Protein AF-A0A0E0AT91-F1 (afdb_monomer_lite)

InterPro domains:
  IPR000932 Photosystem antenna protein-like [PF00421] (1-130)
  IPR036001 Photosystem antenna protein-like superfamily [SSF161077] (1-132)

Organism: NCBI:txid40148

Structure (mmCIF, N/CA/C/O backbone):
data_AF-A0A0E0AT91-F1
#
_entry.id   AF-A0A0E0AT91-F1
#
loop_
_atom_site.group_PDB
_atom_site.id
_atom_site.type_symbol
_atom_site.label_atom_id
_atom_site.label_alt_id
_atom_site.label_comp_id
_atom_site.label_asym_id
_atom_site.label_entity_id
_atom_site.label_seq_id
_atom_site.pdbx_PDB_ins_code
_atom_site.Cartn_x
_atom_site.Cartn_y
_atom_site.Cartn_z
_atom_site.occupancy
_atom_site.B_iso_or_equiv
_atom_site.auth_seq_id
_atom_site.auth_comp_id
_atom_site.auth_asym_id
_atom_site.auth_atom_id
_atom_site.pdbx_PDB_model_num
ATOM 1 N N . MET A 1 1 ? -7.028 0.540 -9.560 1.00 94.00 1 MET A N 1
ATOM 2 C CA . MET A 1 1 ? -5.986 1.319 -10.261 1.00 94.00 1 MET A CA 1
ATOM 3 C C . MET A 1 1 ? -4.859 0.435 -10.777 1.00 94.00 1 MET A C 1
ATOM 5 O O . MET A 1 1 ? -4.708 0.358 -11.981 1.00 94.00 1 MET A O 1
ATOM 9 N N . ALA A 1 2 ? -4.136 -0.296 -9.918 1.00 92.19 2 ALA A N 1
ATOM 10 C CA . ALA A 1 2 ? -2.997 -1.127 -10.341 1.00 92.19 2 ALA A CA 1
ATOM 11 C C . ALA A 1 2 ? -3.300 -2.097 -11.499 1.00 92.19 2 ALA A C 1
ATOM 13 O O . ALA A 1 2 ? -2.566 -2.106 -12.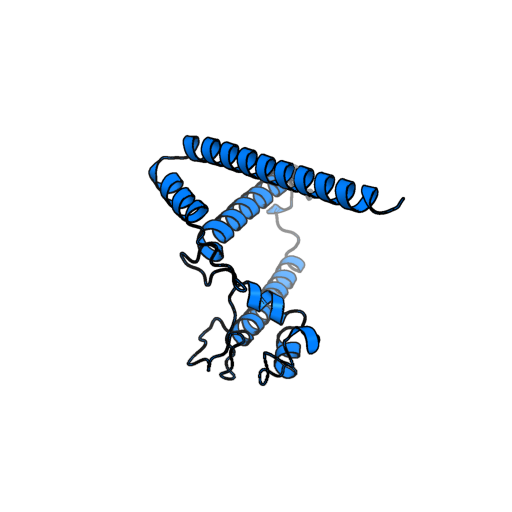475 1.00 92.19 2 ALA A O 1
ATOM 14 N N . LEU A 1 3 ? -4.410 -2.846 -11.439 1.00 93.19 3 LEU A N 1
ATOM 15 C CA . LEU A 1 3 ? -4.809 -3.739 -12.541 1.00 93.19 3 LEU A CA 1
ATOM 16 C C . LEU A 1 3 ? -5.100 -3.006 -13.855 1.00 93.19 3 LEU A C 1
ATOM 18 O O . LEU A 1 3 ? -4.852 -3.554 -14.920 1.00 93.19 3 LEU A O 1
ATOM 22 N N . TYR A 1 4 ? -5.636 -1.786 -13.779 1.00 94.44 4 TYR A N 1
ATOM 23 C CA . TYR A 1 4 ? -5.909 -0.985 -14.968 1.00 94.44 4 TYR A CA 1
ATOM 24 C C . TYR A 1 4 ? -4.601 -0.534 -15.616 1.00 94.44 4 TYR A C 1
ATOM 26 O O . TYR A 1 4 ? -4.423 -0.746 -16.807 1.00 94.44 4 TYR A O 1
ATOM 34 N N . GLU A 1 5 ? -3.670 0.007 -14.824 1.00 93.50 5 GLU A N 1
ATOM 35 C CA . GLU A 1 5 ? -2.345 0.395 -15.323 1.00 93.50 5 GLU A CA 1
ATOM 36 C C . GLU A 1 5 ? -1.605 -0.801 -15.927 1.00 93.50 5 GLU A C 1
ATOM 38 O O . GLU A 1 5 ? -1.103 -0.694 -17.035 1.00 93.50 5 GLU A O 1
ATOM 43 N N . LEU A 1 6 ? -1.627 -1.969 -15.277 1.00 90.75 6 LEU A N 1
ATOM 44 C CA . LEU A 1 6 ? -1.007 -3.185 -15.819 1.00 90.75 6 LEU A CA 1
ATOM 45 C C . LEU A 1 6 ? -1.621 -3.661 -17.141 1.00 90.75 6 LEU A C 1
ATOM 47 O O . LEU A 1 6 ? -0.927 -4.300 -17.923 1.00 90.75 6 LEU A O 1
ATOM 51 N N . ALA A 1 7 ? -2.901 -3.379 -17.394 1.00 90.75 7 ALA A N 1
ATOM 52 C CA . ALA A 1 7 ? -3.567 -3.780 -18.630 1.00 90.75 7 ALA A CA 1
ATOM 53 C C . ALA A 1 7 ? -3.215 -2.883 -19.829 1.00 90.75 7 ALA A C 1
ATOM 55 O O . ALA A 1 7 ? -3.361 -3.321 -20.967 1.00 90.75 7 ALA A O 1
ATOM 56 N N . VAL A 1 8 ? -2.792 -1.638 -19.582 1.00 92.56 8 VAL A N 1
ATOM 57 C CA . VAL A 1 8 ? -2.481 -0.649 -20.631 1.00 92.56 8 VAL A CA 1
ATOM 58 C C . VAL A 1 8 ? -0.990 -0.325 -20.743 1.00 92.56 8 VAL A C 1
ATOM 60 O O . VAL A 1 8 ? -0.588 0.309 -21.711 1.00 92.56 8 VAL A O 1
ATOM 63 N N . PHE A 1 9 ? -0.187 -0.719 -19.754 1.00 89.81 9 PHE A N 1
ATOM 64 C CA . PHE A 1 9 ? 1.245 -0.445 -19.700 1.00 89.81 9 PHE A CA 1
ATOM 65 C C . PHE A 1 9 ? 2.009 -1.233 -20.771 1.00 89.81 9 PHE A C 1
ATOM 67 O O . PHE A 1 9 ? 1.866 -2.454 -20.861 1.00 89.81 9 PHE A O 1
ATOM 74 N N . ASP A 1 10 ? 2.857 -0.540 -21.534 1.00 89.88 10 ASP A N 1
ATOM 75 C CA . ASP A 1 10 ? 3.766 -1.151 -22.506 1.00 89.88 10 ASP A CA 1
ATOM 76 C C . ASP A 1 10 ? 5.197 -1.212 -21.934 1.00 89.88 10 ASP A C 1
ATOM 78 O O . ASP A 1 10 ? 5.841 -0.175 -21.765 1.00 89.88 10 ASP A O 1
ATOM 82 N N . PRO A 1 11 ? 5.729 -2.409 -21.620 1.00 86.81 11 PRO A N 1
ATOM 83 C CA . PRO A 1 11 ? 7.075 -2.565 -21.076 1.00 86.81 11 PRO A CA 1
ATOM 84 C C . PRO A 1 11 ? 8.188 -2.610 -22.144 1.00 86.81 11 PRO A C 1
ATOM 86 O O . PRO A 1 11 ? 9.340 -2.852 -21.782 1.00 86.81 11 PRO A O 1
ATOM 89 N N . SER A 1 12 ? 7.876 -2.448 -23.436 1.00 86.56 12 SER A N 1
ATOM 90 C CA . SER A 1 12 ? 8.796 -2.778 -24.539 1.00 86.56 12 SER A CA 1
ATOM 91 C C . SER A 1 12 ? 10.007 -1.849 -24.670 1.00 86.56 12 SER A C 1
ATOM 93 O O . SER A 1 12 ? 11.090 -2.323 -25.010 1.00 86.56 12 SER A O 1
ATOM 95 N N . ASP A 1 13 ? 9.850 -0.548 -24.402 1.00 85.25 13 ASP A N 1
ATOM 96 C CA . ASP A 1 13 ? 10.929 0.443 -24.535 1.00 85.25 13 ASP A CA 1
ATOM 97 C C . ASP A 1 13 ? 11.071 1.310 -23.270 1.00 85.25 13 ASP A C 1
ATOM 99 O O . ASP A 1 13 ? 10.505 2.403 -23.180 1.00 85.25 13 ASP A O 1
ATOM 103 N N . PRO A 1 14 ? 11.862 0.866 -22.275 1.00 82.44 14 PRO A N 1
ATOM 104 C CA . PRO A 1 14 ? 12.062 1.620 -21.041 1.00 82.44 14 PRO A CA 1
ATOM 105 C C . PRO A 1 14 ? 12.899 2.899 -21.222 1.00 82.44 14 PRO A C 1
ATOM 107 O O . PRO A 1 14 ? 12.966 3.705 -20.289 1.00 82.44 14 PRO A O 1
ATOM 110 N N . VAL A 1 15 ? 13.551 3.098 -22.377 1.00 84.31 15 VAL A N 1
ATOM 111 C CA . VAL A 1 15 ? 14.427 4.250 -22.642 1.00 84.31 15 VAL A CA 1
ATOM 112 C C . VAL A 1 15 ? 13.633 5.396 -23.259 1.00 84.31 15 VAL A C 1
ATOM 114 O O . VAL A 1 15 ? 13.681 6.520 -22.750 1.00 84.31 15 VAL A O 1
ATOM 117 N N . LEU A 1 16 ? 12.904 5.130 -24.345 1.00 87.56 16 LEU A N 1
ATOM 118 C CA . LEU A 1 16 ? 12.174 6.160 -25.090 1.00 87.56 16 LEU A CA 1
ATOM 119 C C . LEU A 1 16 ? 10.714 6.289 -24.656 1.00 87.56 16 LEU A C 1
ATOM 121 O O . LEU A 1 16 ? 10.156 7.384 -24.786 1.00 87.56 16 LEU A O 1
ATOM 125 N N . ASP A 1 17 ? 10.128 5.233 -24.087 1.00 87.69 17 ASP A N 1
ATOM 126 C CA . ASP A 1 17 ? 8.760 5.238 -23.569 1.00 87.69 17 ASP A CA 1
ATOM 127 C C . ASP A 1 17 ? 8.642 4.718 -22.117 1.00 87.69 17 ASP A C 1
ATOM 129 O O . ASP A 1 17 ? 7.955 3.741 -21.825 1.00 87.69 17 ASP A O 1
ATOM 133 N N . PRO A 1 18 ? 9.310 5.372 -21.147 1.00 87.00 18 PRO A N 1
ATOM 134 C CA . PRO A 1 18 ? 9.212 4.999 -19.740 1.00 87.00 18 PRO A CA 1
ATOM 135 C C . PRO A 1 18 ? 7.817 5.263 -19.148 1.00 87.00 18 PRO A C 1
ATOM 137 O O . PRO A 1 18 ? 7.067 6.128 -19.595 1.00 87.00 18 PRO A O 1
ATOM 140 N N . MET A 1 19 ? 7.532 4.618 -18.013 1.00 89.00 19 MET A N 1
ATOM 141 C CA . MET A 1 19 ? 6.269 4.696 -17.251 1.00 89.00 19 MET A CA 1
ATOM 142 C C . MET A 1 19 ? 5.652 6.100 -17.099 1.00 89.00 19 MET A C 1
ATOM 144 O O . MET A 1 19 ? 4.431 6.245 -17.108 1.00 89.00 19 MET A O 1
ATOM 148 N N . TRP A 1 20 ? 6.474 7.141 -16.935 1.00 87.62 20 TRP A N 1
ATOM 149 C CA . TRP A 1 20 ? 5.996 8.517 -16.764 1.00 87.62 20 TRP A CA 1
ATOM 150 C C . TRP A 1 20 ? 5.504 9.165 -18.069 1.00 87.62 20 TRP A C 1
ATOM 152 O O . TRP A 1 20 ? 4.708 10.098 -18.001 1.00 87.62 20 TRP A O 1
ATOM 162 N N . ARG A 1 21 ? 5.926 8.680 -19.246 1.00 90.25 21 ARG A N 1
ATOM 163 C CA . ARG A 1 21 ? 5.385 9.102 -20.550 1.00 90.25 21 ARG A CA 1
ATOM 164 C C . ARG A 1 21 ? 4.033 8.472 -20.845 1.00 90.25 21 ARG A C 1
ATOM 166 O O . ARG A 1 21 ? 3.164 9.139 -21.396 1.00 90.25 21 ARG A O 1
ATOM 173 N N . GLN A 1 22 ? 3.836 7.239 -20.393 1.00 90.00 22 GLN A N 1
ATOM 174 C CA . GLN A 1 22 ? 2.584 6.503 -20.559 1.00 90.00 22 GLN A CA 1
ATOM 175 C C . GLN A 1 22 ? 1.491 6.921 -19.557 1.00 90.00 22 GLN A C 1
ATOM 177 O O . GLN A 1 22 ? 0.384 6.391 -19.587 1.00 90.00 22 GLN A O 1
ATOM 182 N N . GLY A 1 23 ? 1.773 7.870 -18.654 1.00 91.56 23 GLY A N 1
ATOM 183 C CA . GLY A 1 23 ? 0.800 8.353 -17.670 1.00 91.56 23 GLY A CA 1
ATOM 184 C C . GLY A 1 23 ? 0.515 7.365 -16.533 1.00 91.56 23 GLY A C 1
ATOM 185 O O . GLY A 1 23 ? -0.563 7.411 -15.941 1.00 91.56 23 GLY A O 1
ATOM 186 N N . MET A 1 24 ? 1.458 6.472 -16.216 1.00 92.00 24 MET A N 1
ATOM 187 C CA . MET A 1 24 ? 1.308 5.529 -15.104 1.00 92.00 24 MET A CA 1
ATOM 188 C C . MET A 1 24 ? 1.470 6.244 -13.760 1.00 92.00 24 MET A C 1
ATOM 190 O O . MET A 1 24 ? 2.463 6.941 -13.535 1.00 92.00 24 MET A O 1
ATOM 194 N N . PHE A 1 25 ? 0.528 6.040 -12.837 1.00 92.44 25 PHE A N 1
ATOM 195 C CA . PHE A 1 25 ? 0.523 6.693 -11.531 1.00 92.44 25 PHE A CA 1
ATOM 196 C C . PHE A 1 25 ? 0.958 5.752 -10.410 1.00 92.44 25 PHE A C 1
ATOM 198 O O . PHE A 1 25 ? 1.851 6.106 -9.645 1.00 92.44 25 PHE A O 1
ATOM 205 N N . VAL A 1 26 ? 0.383 4.549 -10.304 1.00 93.69 26 VAL A N 1
ATOM 206 C CA . VAL A 1 26 ? 0.651 3.612 -9.197 1.00 93.69 26 VAL A CA 1
ATOM 207 C C . VAL A 1 26 ? 1.840 2.681 -9.437 1.00 93.69 26 VAL A C 1
ATOM 209 O O . VAL A 1 26 ? 2.503 2.298 -8.468 1.00 93.69 26 VAL A O 1
ATOM 212 N N . ILE A 1 27 ? 2.164 2.347 -10.691 1.00 88.94 27 ILE A N 1
ATOM 213 C CA . ILE A 1 27 ? 3.350 1.537 -11.028 1.00 88.94 27 ILE A CA 1
ATOM 214 C C . ILE A 1 27 ? 4.652 2.162 -10.487 1.00 88.94 27 ILE A C 1
ATOM 216 O O . ILE A 1 27 ? 5.420 1.427 -9.857 1.00 88.94 27 ILE A O 1
ATOM 220 N N . PRO A 1 28 ? 4.911 3.483 -10.606 1.00 89.31 28 PRO A N 1
ATOM 221 C CA . PRO A 1 28 ? 6.067 4.128 -9.976 1.00 89.31 28 PRO A CA 1
ATOM 222 C C . PRO A 1 28 ? 6.168 3.922 -8.459 1.00 89.31 28 PRO A C 1
ATOM 224 O O . PRO A 1 28 ? 7.261 3.681 -7.945 1.00 89.31 28 PRO A O 1
ATOM 227 N N . PHE A 1 29 ? 5.048 3.962 -7.731 1.00 89.50 29 PHE A N 1
ATOM 228 C CA . PHE A 1 29 ? 5.053 3.779 -6.275 1.00 89.50 29 PHE A CA 1
ATOM 229 C C . PHE A 1 29 ? 5.368 2.339 -5.868 1.00 89.50 29 PHE A C 1
ATOM 231 O O . PHE A 1 29 ? 6.190 2.127 -4.977 1.00 89.50 29 PHE A O 1
ATOM 238 N N . MET A 1 30 ? 4.777 1.351 -6.547 1.00 90.00 30 MET A N 1
ATOM 239 C CA . 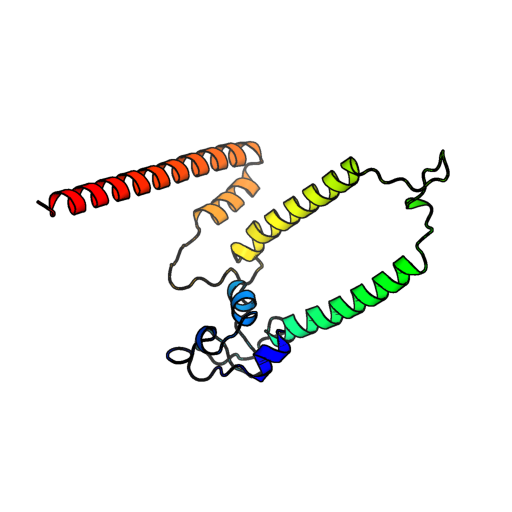MET A 1 30 ? 5.107 -0.067 -6.333 1.00 90.00 30 MET A CA 1
ATOM 240 C C . MET A 1 30 ? 6.587 -0.332 -6.633 1.00 90.00 30 MET A C 1
ATOM 242 O O . MET A 1 30 ? 7.298 -0.985 -5.871 1.00 90.00 30 MET A O 1
ATOM 246 N N . THR A 1 31 ? 7.061 0.276 -7.714 1.00 88.25 31 THR A N 1
ATOM 247 C CA . THR A 1 31 ? 8.429 0.168 -8.204 1.00 88.25 31 THR A CA 1
ATOM 248 C C . THR A 1 31 ? 9.466 0.768 -7.258 1.00 88.25 31 THR A C 1
ATOM 250 O O . THR A 1 31 ? 10.557 0.218 -7.089 1.00 88.25 31 THR A O 1
ATOM 253 N N . ARG A 1 32 ? 9.124 1.870 -6.588 1.00 86.44 32 ARG A N 1
ATOM 254 C CA . ARG A 1 32 ? 9.981 2.507 -5.584 1.00 86.44 32 ARG A CA 1
ATOM 255 C C . ARG A 1 32 ? 10.257 1.596 -4.385 1.00 86.44 32 ARG A C 1
ATOM 257 O O . ARG A 1 32 ? 11.354 1.650 -3.840 1.00 86.44 32 ARG A O 1
ATOM 264 N N . LEU A 1 33 ? 9.297 0.754 -4.004 1.00 85.75 33 LEU A N 1
ATOM 265 C CA . LEU A 1 33 ? 9.395 -0.184 -2.876 1.00 85.75 33 LEU A CA 1
ATOM 266 C C . LEU A 1 33 ? 9.938 -1.571 -3.277 1.00 85.75 33 LEU A C 1
ATOM 268 O O . LEU A 1 33 ? 9.768 -2.546 -2.547 1.00 85.75 33 LEU A O 1
ATOM 272 N N . GLY A 1 34 ? 10.566 -1.668 -4.452 1.00 83.12 34 GLY A N 1
ATOM 273 C CA . GLY A 1 34 ? 11.284 -2.867 -4.883 1.00 83.12 34 GLY A CA 1
ATOM 274 C C . GLY A 1 34 ? 10.461 -3.878 -5.687 1.00 83.12 34 GLY A C 1
ATOM 275 O O . GLY A 1 34 ? 10.994 -4.925 -6.042 1.00 83.12 34 GLY A O 1
ATOM 276 N N . ILE A 1 35 ? 9.197 -3.595 -6.026 1.00 87.94 35 ILE A N 1
ATOM 277 C CA . ILE A 1 35 ? 8.417 -4.453 -6.936 1.00 87.94 35 ILE A CA 1
ATOM 278 C C . ILE A 1 35 ? 8.785 -4.111 -8.376 1.00 87.94 35 ILE A C 1
ATOM 280 O O . ILE A 1 35 ? 8.443 -3.036 -8.855 1.00 87.94 35 ILE A O 1
ATOM 284 N N . THR A 1 36 ? 9.488 -5.003 -9.068 1.00 86.38 36 THR A N 1
ATOM 285 C CA . THR A 1 36 ? 9.990 -4.729 -10.428 1.00 86.38 36 THR A CA 1
ATOM 286 C C . THR A 1 36 ? 9.534 -5.721 -11.485 1.00 86.38 36 THR A C 1
ATOM 288 O O . THR A 1 36 ? 9.808 -5.489 -12.658 1.00 86.38 36 THR A O 1
ATOM 291 N N . ASN A 1 37 ? 8.876 -6.811 -11.085 1.00 87.75 37 ASN A N 1
ATOM 292 C CA . ASN A 1 37 ? 8.614 -7.968 -11.937 1.00 87.75 37 ASN A CA 1
ATOM 293 C C . ASN A 1 37 ? 7.108 -8.203 -12.106 1.00 87.75 37 ASN A C 1
ATOM 295 O O . ASN A 1 37 ? 6.338 -8.045 -11.154 1.00 87.75 37 ASN A O 1
ATOM 299 N N . SER A 1 38 ? 6.712 -8.646 -13.297 1.00 88.38 38 SER A N 1
ATOM 300 C CA . SER A 1 38 ? 5.342 -9.041 -13.640 1.00 88.38 38 SER A CA 1
ATOM 301 C C . SER A 1 38 ? 5.258 -10.533 -13.956 1.00 88.38 38 SER A C 1
ATOM 303 O O . SER A 1 38 ? 6.191 -11.109 -14.520 1.00 88.38 38 SER A O 1
ATOM 305 N N . TRP A 1 39 ? 4.118 -11.163 -13.648 1.00 86.19 39 TRP A N 1
ATOM 306 C CA . TRP A 1 39 ? 3.781 -12.519 -14.118 1.00 86.19 39 TRP A CA 1
ATOM 307 C C . TRP A 1 39 ? 3.748 -12.647 -15.647 1.00 86.19 39 TRP A C 1
ATOM 309 O O . TRP A 1 39 ? 3.885 -13.755 -16.157 1.00 86.19 39 TRP A O 1
ATOM 319 N N . GLY A 1 40 ? 3.652 -11.532 -16.374 1.00 82.50 40 GLY A N 1
ATOM 320 C CA . GLY A 1 40 ? 3.814 -11.458 -17.826 1.00 82.50 40 GLY A CA 1
ATOM 321 C C . GLY A 1 40 ? 5.260 -11.602 -18.319 1.00 82.50 40 GLY A C 1
ATOM 322 O O . GLY A 1 40 ? 5.502 -11.450 -19.511 1.00 82.50 40 GLY A O 1
ATOM 323 N N . GLY A 1 41 ? 6.229 -11.871 -17.435 1.00 81.94 41 GLY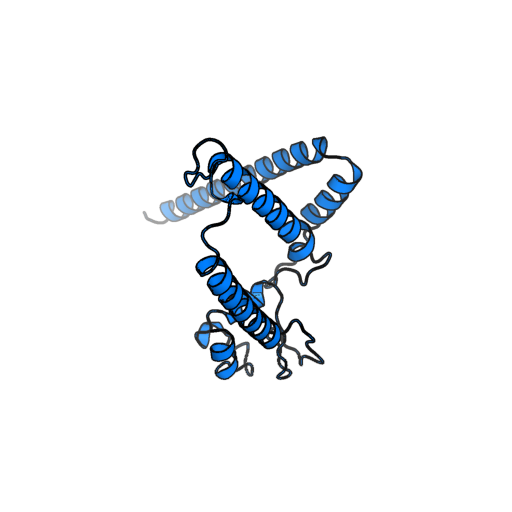 A N 1
ATOM 324 C CA . GLY A 1 41 ? 7.622 -12.164 -17.799 1.00 81.94 41 GLY A CA 1
ATOM 325 C C . GLY A 1 41 ? 8.502 -10.937 -18.060 1.00 81.94 41 GLY A C 1
ATOM 326 O O . GLY A 1 41 ? 9.695 -11.086 -18.329 1.00 81.94 41 GLY A O 1
ATOM 327 N N . TRP A 1 42 ? 7.953 -9.728 -17.936 1.00 84.00 42 TRP A N 1
ATOM 328 C CA . TRP A 1 42 ? 8.693 -8.474 -18.070 1.00 84.00 42 TRP A CA 1
ATOM 329 C C . TRP A 1 42 ? 9.128 -7.915 -16.709 1.00 84.00 42 TRP A C 1
ATOM 331 O O . TRP A 1 42 ? 8.530 -8.197 -15.663 1.00 84.00 42 TRP A O 1
ATOM 341 N N . SER A 1 43 ? 10.190 -7.108 -16.725 1.00 83.69 43 SER A N 1
ATOM 342 C CA . SER A 1 43 ? 10.637 -6.332 -15.571 1.00 83.69 43 SER A CA 1
ATOM 343 C C . SER A 1 43 ? 11.002 -4.905 -15.971 1.00 83.69 43 SER A C 1
ATOM 345 O O . SER A 1 43 ? 11.423 -4.652 -17.096 1.00 83.69 43 SER A O 1
ATOM 347 N N . VAL A 1 44 ? 10.859 -3.962 -15.038 1.00 78.81 44 VAL A N 1
ATOM 348 C CA . VAL A 1 44 ? 11.141 -2.533 -15.289 1.00 78.81 44 VAL A CA 1
ATOM 349 C C . VAL A 1 44 ? 12.647 -2.220 -15.292 1.00 78.81 44 VAL A C 1
ATOM 351 O O . VAL A 1 44 ? 13.042 -1.135 -15.700 1.00 78.81 44 VAL A O 1
ATOM 354 N N . SER A 1 45 ? 13.507 -3.124 -14.810 1.00 66.75 45 SER A N 1
ATOM 355 C CA . SER A 1 45 ? 14.947 -2.858 -14.641 1.00 66.75 45 SER A CA 1
ATOM 356 C C . SER A 1 45 ? 15.831 -3.506 -15.711 1.00 66.75 45 SER A C 1
ATOM 358 O O . SER A 1 45 ? 16.993 -3.774 -15.435 1.00 66.75 45 SER A O 1
ATOM 360 N N . GLU A 1 46 ? 15.282 -3.717 -16.910 1.00 58.75 46 GLU A N 1
ATOM 361 C CA . GLU A 1 46 ? 15.961 -4.335 -18.055 1.00 58.75 46 GLU A CA 1
ATOM 362 C C . GLU A 1 46 ? 16.413 -5.780 -17.752 1.00 58.75 46 GLU A C 1
ATOM 364 O O . GLU A 1 46 ? 17.526 -6.068 -17.320 1.00 58.75 46 GLU A O 1
ATOM 369 N N . GLY A 1 47 ? 15.481 -6.720 -17.940 1.00 59.00 47 GLY A N 1
ATOM 370 C CA . GLY A 1 47 ? 15.705 -8.156 -17.774 1.00 59.00 47 GLY A CA 1
ATOM 371 C C . GLY A 1 47 ? 14.410 -8.957 -17.920 1.00 59.00 47 GLY A C 1
ATOM 372 O O . GLY A 1 47 ? 13.336 -8.496 -17.527 1.00 59.00 47 GLY A O 1
ATOM 373 N N . THR A 1 48 ? 14.482 -10.165 -18.480 1.00 58.12 48 THR A N 1
ATOM 374 C CA . THR A 1 48 ? 13.356 -11.114 -18.472 1.00 58.12 48 THR A CA 1
ATOM 375 C C . THR A 1 48 ? 13.156 -11.661 -17.063 1.00 58.12 48 THR A C 1
ATOM 377 O O . THR A 1 48 ? 14.064 -12.277 -16.497 1.00 58.12 48 THR A O 1
ATOM 380 N N . ALA A 1 49 ? 11.967 -11.460 -16.495 1.00 61.88 49 ALA A N 1
ATOM 381 C CA . ALA A 1 49 ? 11.634 -11.965 -15.172 1.00 61.88 49 ALA A CA 1
ATOM 382 C C . ALA A 1 49 ? 11.326 -13.466 -15.256 1.00 61.88 49 ALA A C 1
ATOM 384 O O . ALA A 1 49 ? 10.254 -13.876 -15.700 1.00 61.88 49 ALA A O 1
ATOM 385 N N . THR A 1 50 ? 12.259 -14.305 -14.807 1.00 56.91 50 THR A N 1
ATOM 386 C CA . THR A 1 50 ? 12.001 -15.736 -14.619 1.00 56.91 50 THR A CA 1
ATOM 387 C C . THR A 1 50 ? 11.422 -15.957 -13.222 1.00 56.91 50 THR A C 1
ATOM 389 O O . THR A 1 50 ? 12.095 -15.775 -12.216 1.00 56.91 50 THR A O 1
ATOM 392 N N . ASN A 1 51 ? 10.141 -16.332 -13.173 1.00 65.38 51 ASN A N 1
ATOM 393 C CA . ASN A 1 51 ? 9.381 -16.656 -11.960 1.00 65.38 51 ASN A CA 1
ATOM 394 C C . ASN A 1 51 ? 9.333 -15.527 -10.893 1.00 65.38 51 ASN A C 1
ATOM 396 O O . ASN A 1 51 ? 10.013 -15.596 -9.869 1.00 65.38 51 ASN A O 1
ATOM 400 N N . PRO A 1 52 ? 8.477 -14.503 -11.085 1.00 67.94 52 PRO A N 1
ATOM 401 C CA . PRO A 1 52 ? 8.351 -13.346 -10.183 1.00 67.94 52 PRO A CA 1
ATOM 402 C C . PRO A 1 52 ? 7.865 -13.691 -8.764 1.00 67.94 52 PRO A C 1
ATOM 404 O O . PRO A 1 52 ? 7.937 -12.858 -7.858 1.00 67.94 52 PRO A O 1
ATOM 407 N N . GLY A 1 53 ? 7.321 -14.898 -8.572 1.00 77.00 53 GLY A N 1
ATOM 408 C CA . GLY A 1 53 ? 6.706 -15.336 -7.324 1.00 77.00 53 GLY A CA 1
ATOM 409 C C . GLY A 1 53 ? 5.510 -14.473 -6.902 1.00 77.00 53 GLY A C 1
ATOM 410 O O . GLY A 1 53 ? 4.857 -13.828 -7.717 1.00 77.00 53 GLY A O 1
ATOM 411 N N . ILE A 1 54 ? 5.217 -14.460 -5.599 1.00 78.75 54 ILE A N 1
ATOM 412 C CA . ILE A 1 54 ? 4.081 -13.720 -5.007 1.00 78.75 54 ILE A CA 1
ATOM 413 C C . ILE A 1 54 ? 4.316 -12.195 -5.021 1.00 78.75 54 ILE A C 1
ATOM 415 O O . ILE A 1 54 ? 3.373 -11.412 -4.941 1.00 78.75 54 ILE A O 1
ATOM 419 N N . ARG A 1 55 ? 5.574 -11.749 -5.128 1.00 82.31 55 ARG A N 1
ATOM 420 C CA . ARG A 1 55 ? 5.980 -10.335 -5.034 1.00 82.31 55 ARG A CA 1
ATOM 421 C C . ARG A 1 55 ? 6.047 -9.665 -6.414 1.00 82.31 55 ARG A C 1
ATOM 423 O O . ARG A 1 55 ? 7.041 -9.023 -6.743 1.00 82.31 55 ARG A O 1
ATOM 430 N N . SER A 1 56 ? 4.997 -9.831 -7.213 1.00 89.56 56 SER A N 1
ATOM 431 C CA . SER A 1 56 ? 4.831 -9.174 -8.514 1.00 89.56 56 SER A CA 1
ATOM 432 C C . SER A 1 56 ? 3.836 -8.016 -8.443 1.00 89.56 56 SER A C 1
ATOM 434 O O . SER A 1 56 ? 3.115 -7.866 -7.451 1.00 89.56 56 SER A O 1
ATOM 436 N N . TYR A 1 57 ? 3.754 -7.209 -9.504 1.00 90.50 57 TYR A N 1
ATOM 437 C CA . TYR A 1 57 ? 2.724 -6.171 -9.607 1.00 90.50 57 TYR A CA 1
ATOM 438 C C . TYR A 1 57 ? 1.303 -6.751 -9.499 1.00 90.50 57 TYR A C 1
ATOM 440 O O . TYR A 1 57 ? 0.452 -6.192 -8.803 1.00 90.50 57 TYR A O 1
ATOM 448 N N . GLU A 1 58 ? 1.055 -7.907 -10.121 1.00 92.56 58 GLU A N 1
ATOM 449 C CA . GLU A 1 58 ? -0.223 -8.621 -10.042 1.00 92.56 58 GLU A CA 1
ATOM 450 C C . GLU A 1 58 ? -0.477 -9.161 -8.635 1.00 92.56 58 GLU A C 1
ATOM 452 O O . GLU A 1 58 ? -1.595 -9.061 -8.133 1.00 92.56 58 GLU A O 1
ATOM 457 N N . GLY A 1 59 ? 0.558 -9.681 -7.969 1.00 90.81 59 GLY A N 1
ATOM 458 C CA . GLY A 1 59 ? 0.469 -10.167 -6.594 1.00 90.81 59 GLY A CA 1
ATOM 459 C C . GLY A 1 59 ? 0.084 -9.060 -5.613 1.00 90.81 59 GLY A C 1
ATOM 460 O O . GLY A 1 59 ? -0.805 -9.251 -4.782 1.00 90.81 59 GLY A O 1
ATOM 461 N N . VAL A 1 60 ? 0.675 -7.867 -5.753 1.00 92.81 60 VAL A N 1
ATOM 462 C CA . VAL A 1 60 ? 0.298 -6.684 -4.961 1.00 92.81 60 VAL A CA 1
ATOM 463 C C . VAL A 1 60 ? -1.148 -6.285 -5.244 1.00 92.81 60 VAL A C 1
ATOM 465 O O . VAL A 1 60 ? -1.908 -6.048 -4.302 1.00 92.81 60 VAL A O 1
ATOM 468 N N . ALA A 1 61 ? -1.556 -6.241 -6.514 1.00 93.56 61 ALA A N 1
ATOM 469 C CA . ALA A 1 61 ? -2.927 -5.904 -6.886 1.00 93.56 61 ALA A CA 1
ATOM 470 C C . ALA A 1 61 ? -3.946 -6.917 -6.327 1.00 93.56 61 ALA A C 1
ATOM 472 O O . ALA A 1 61 ? -4.956 -6.517 -5.746 1.00 93.56 61 ALA A O 1
ATOM 473 N N . GLY A 1 62 ? -3.655 -8.216 -6.431 1.00 92.81 62 GLY A N 1
ATOM 474 C CA . GLY A 1 62 ? -4.483 -9.291 -5.888 1.00 92.81 62 GLY A CA 1
ATOM 475 C C . GLY A 1 62 ? -4.596 -9.237 -4.364 1.00 92.81 62 GLY A C 1
ATOM 476 O O . GLY A 1 62 ? -5.702 -9.322 -3.831 1.00 92.81 62 GLY A O 1
ATOM 477 N N . ALA A 1 63 ? -3.483 -9.008 -3.659 1.00 94.25 63 ALA A N 1
ATOM 478 C CA . ALA A 1 63 ? -3.480 -8.866 -2.203 1.00 94.25 63 ALA A CA 1
ATOM 479 C C . ALA A 1 63 ? -4.379 -7.711 -1.734 1.00 94.25 63 ALA A C 1
ATOM 481 O O . ALA A 1 63 ? -5.138 -7.879 -0.781 1.00 94.25 63 ALA A O 1
ATOM 482 N N . HIS A 1 64 ? -4.358 -6.568 -2.430 1.00 94.81 64 HIS A N 1
ATOM 483 C CA . HIS A 1 64 ? -5.223 -5.431 -2.100 1.00 94.81 64 HIS A CA 1
ATOM 484 C C . HIS A 1 64 ? -6.709 -5.728 -2.336 1.00 94.81 64 HIS A C 1
ATOM 486 O O . HIS A 1 64 ? -7.543 -5.275 -1.556 1.00 94.81 64 HIS A O 1
ATOM 492 N N . ILE A 1 65 ? -7.057 -6.504 -3.367 1.00 95.81 65 ILE A N 1
ATOM 493 C CA . ILE A 1 65 ? -8.450 -6.901 -3.628 1.00 95.81 65 ILE A CA 1
ATOM 494 C C . ILE A 1 65 ? -8.956 -7.839 -2.531 1.00 95.81 65 ILE A C 1
ATOM 496 O O . ILE A 1 65 ? -10.028 -7.607 -1.972 1.00 95.81 65 ILE A O 1
ATOM 500 N N . VAL A 1 66 ? -8.172 -8.862 -2.180 1.00 96.62 66 VAL A N 1
ATOM 501 C CA . VAL A 1 66 ? -8.527 -9.797 -1.101 1.00 96.62 66 VAL A CA 1
ATOM 502 C C . VAL A 1 66 ? -8.652 -9.055 0.228 1.00 96.62 66 VAL A C 1
ATOM 504 O O . VAL A 1 66 ? -9.653 -9.211 0.926 1.00 96.62 66 VAL A O 1
ATOM 507 N N . PHE A 1 67 ? -7.684 -8.195 0.554 1.00 96.56 67 PHE A N 1
ATOM 508 C CA . PHE A 1 67 ? -7.722 -7.378 1.765 1.00 96.56 67 PHE A CA 1
ATOM 509 C C . PHE A 1 67 ? -8.943 -6.450 1.795 1.00 96.56 67 PHE A C 1
ATOM 511 O O . PHE A 1 67 ? -9.634 -6.388 2.808 1.00 96.56 67 PHE A O 1
ATOM 518 N N . SER A 1 68 ? -9.279 -5.803 0.675 1.00 97.44 68 SER A N 1
ATOM 519 C CA . SER A 1 68 ? -10.481 -4.970 0.571 1.00 97.44 68 SER A CA 1
ATOM 520 C C . SER A 1 68 ? -11.764 -5.769 0.821 1.00 97.44 68 SER A C 1
ATOM 522 O O . SER A 1 68 ? -12.653 -5.264 1.505 1.00 97.44 68 SER A O 1
ATOM 524 N N . GLY A 1 69 ? -11.861 -7.006 0.324 1.00 97.44 69 GLY A N 1
ATOM 525 C CA . GLY A 1 69 ? -12.996 -7.894 0.594 1.00 97.44 69 GLY A CA 1
ATOM 526 C C . GLY A 1 69 ? -13.106 -8.292 2.069 1.00 97.44 69 GLY A C 1
ATOM 527 O O . GLY A 1 69 ? -14.194 -8.241 2.643 1.00 97.44 69 GLY A O 1
ATOM 528 N N . LEU A 1 70 ? -11.980 -8.618 2.713 1.00 97.81 70 LEU A N 1
ATOM 529 C CA . LEU A 1 70 ? -11.940 -8.933 4.147 1.00 97.81 70 LEU A CA 1
ATOM 530 C C . LEU A 1 70 ? -12.338 -7.725 5.008 1.00 97.81 70 LEU A C 1
ATOM 532 O O . LEU A 1 70 ? -13.154 -7.864 5.918 1.00 97.81 70 LEU A O 1
ATOM 536 N N . CYS A 1 71 ? -11.824 -6.532 4.695 1.00 97.62 71 CYS A N 1
ATOM 537 C CA . CYS A 1 71 ? -12.204 -5.298 5.384 1.00 97.62 71 CYS A CA 1
ATOM 538 C C . CYS A 1 71 ? -13.684 -4.952 5.186 1.00 97.62 71 CYS A C 1
ATOM 540 O O . CYS A 1 71 ? -14.319 -4.471 6.120 1.00 97.62 71 CYS A O 1
ATOM 542 N N . PHE A 1 72 ? -14.251 -5.223 4.008 1.00 97.62 72 PHE A N 1
ATOM 543 C CA . PHE A 1 72 ? -15.675 -5.013 3.749 1.00 97.62 72 PHE A CA 1
ATOM 544 C C . PHE A 1 72 ? -16.557 -5.919 4.620 1.00 97.62 72 PHE A C 1
ATOM 546 O O . PHE A 1 72 ? -17.505 -5.442 5.244 1.00 97.62 72 PHE A O 1
ATOM 553 N N . LEU A 1 73 ? -16.212 -7.205 4.742 1.00 97.12 73 LEU A N 1
ATOM 554 C CA . LEU A 1 73 ? -16.915 -8.130 5.637 1.00 97.12 73 LEU A CA 1
ATOM 555 C C . LEU A 1 73 ? -16.784 -7.719 7.110 1.00 97.12 73 LEU A C 1
ATOM 557 O O . LEU A 1 73 ? -17.774 -7.733 7.841 1.00 97.12 73 LEU A O 1
ATOM 561 N N . ALA A 1 74 ? -15.588 -7.302 7.537 1.00 97.56 74 ALA A N 1
ATOM 562 C CA . ALA A 1 74 ? -15.365 -6.797 8.890 1.00 97.56 74 ALA A CA 1
ATOM 563 C C . ALA A 1 74 ? -16.188 -5.529 9.178 1.00 97.56 74 ALA A C 1
ATOM 565 O O . ALA A 1 74 ? -16.735 -5.390 10.270 1.00 97.56 74 ALA A O 1
ATOM 566 N N . ALA A 1 75 ? -16.333 -4.632 8.197 1.00 97.75 75 ALA A N 1
ATOM 567 C CA . ALA A 1 75 ? -17.163 -3.437 8.323 1.00 97.75 75 ALA A CA 1
ATOM 568 C C . ALA A 1 75 ? -18.651 -3.784 8.488 1.00 97.75 75 ALA A C 1
ATOM 570 O O . ALA A 1 75 ? -19.311 -3.205 9.348 1.00 97.75 75 ALA A O 1
ATOM 571 N N . ILE A 1 76 ? -19.168 -4.761 7.729 1.00 97.94 76 ILE A N 1
ATOM 572 C CA . ILE A 1 76 ? -20.542 -5.262 7.908 1.00 97.94 76 ILE A CA 1
ATOM 573 C C . ILE A 1 76 ? -20.719 -5.831 9.317 1.00 97.94 76 ILE A C 1
ATOM 575 O O . ILE A 1 76 ? -21.694 -5.502 9.988 1.00 97.94 76 ILE A O 1
ATOM 579 N N . TRP A 1 77 ? -19.775 -6.653 9.783 1.00 97.81 77 TRP A N 1
ATOM 580 C CA . TRP A 1 77 ? -19.839 -7.241 11.121 1.00 97.81 77 TRP A CA 1
ATOM 581 C C . TRP A 1 77 ? -19.875 -6.167 12.214 1.00 97.81 77 TRP A C 1
ATOM 583 O O . TRP A 1 77 ? -20.772 -6.184 13.051 1.00 97.81 77 TRP A O 1
ATOM 593 N N . HIS A 1 78 ? -18.966 -5.189 12.165 1.00 96.38 78 HIS A N 1
ATOM 594 C CA . HIS A 1 78 ? -18.927 -4.088 13.131 1.00 96.38 78 HIS A CA 1
ATOM 595 C C . HIS A 1 78 ? -20.157 -3.175 13.069 1.00 96.38 78 HIS A C 1
ATOM 597 O O . HIS A 1 78 ? -20.540 -2.608 14.087 1.00 96.38 78 HIS A O 1
ATOM 603 N N . TRP A 1 79 ? -20.780 -3.026 11.897 1.00 96.69 79 TRP A N 1
ATOM 604 C CA . TRP A 1 79 ? -22.022 -2.267 11.758 1.00 96.69 79 TRP A CA 1
ATOM 605 C C . TRP A 1 79 ? -23.213 -2.989 12.397 1.00 96.69 79 TRP A C 1
ATOM 607 O O . TRP A 1 79 ? -24.023 -2.369 13.082 1.00 96.69 79 TRP A O 1
ATOM 617 N N . VAL A 1 80 ? -23.326 -4.303 12.182 1.00 97.62 80 VAL A N 1
ATOM 618 C CA . VAL A 1 80 ? -24.405 -5.123 12.756 1.00 97.62 80 VAL A CA 1
ATOM 619 C C . VAL A 1 80 ? -24.240 -5.251 14.270 1.00 97.62 80 VAL A C 1
ATOM 621 O O . VAL A 1 80 ? -25.205 -5.076 15.012 1.00 97.62 80 VAL A O 1
ATOM 624 N N . TYR A 1 81 ? -23.017 -5.507 14.730 1.00 94.19 81 TYR A N 1
ATOM 625 C CA . TYR A 1 81 ? -22.661 -5.619 16.140 1.00 94.19 81 TYR A CA 1
ATOM 626 C C . TYR A 1 81 ? -21.993 -4.329 16.616 1.00 94.19 81 TYR A C 1
ATOM 628 O O . TYR A 1 81 ? -20.809 -4.312 16.943 1.00 94.19 81 TYR A O 1
ATOM 636 N N . TRP A 1 82 ? -22.746 -3.230 16.608 1.00 94.38 82 TRP A N 1
ATOM 637 C CA . TRP A 1 82 ? -22.245 -1.932 17.066 1.00 94.38 82 TRP A CA 1
ATOM 638 C C . TRP A 1 82 ? -22.362 -1.759 18.590 1.00 94.38 82 TRP A C 1
ATOM 640 O O . TRP A 1 82 ? -21.522 -1.100 19.199 1.00 94.38 82 TRP A O 1
ATOM 650 N N . ASP A 1 83 ? -23.375 -2.373 19.211 1.00 91.75 83 ASP A N 1
ATOM 651 C CA . ASP A 1 83 ? -23.696 -2.229 20.638 1.00 91.75 83 ASP A CA 1
ATOM 652 C C . ASP A 1 83 ? -22.926 -3.247 21.498 1.00 91.75 83 ASP A C 1
ATOM 654 O O . ASP A 1 83 ? -23.488 -4.184 22.065 1.00 91.75 83 ASP A O 1
ATOM 658 N N . LEU A 1 84 ? -21.596 -3.120 21.520 1.00 90.31 84 LEU A N 1
ATOM 659 C CA . LEU A 1 84 ? -20.737 -3.911 22.405 1.00 90.31 84 LEU A CA 1
ATOM 660 C C . LEU A 1 84 ? -20.493 -3.177 23.722 1.00 90.31 84 LEU A C 1
ATOM 662 O O . LEU A 1 84 ? -20.170 -1.989 23.735 1.00 90.31 84 LEU A O 1
ATOM 666 N N . GLU A 1 85 ? -20.476 -3.939 24.816 1.00 88.88 85 GLU A N 1
ATOM 667 C CA . GLU A 1 85 ? -20.166 -3.444 26.164 1.00 88.88 85 GLU A CA 1
ATOM 668 C C . GLU A 1 85 ? -18.808 -2.727 26.246 1.00 88.88 85 GLU A C 1
ATOM 670 O O . GLU A 1 85 ? -18.658 -1.803 27.034 1.00 88.88 85 GLU A O 1
ATOM 675 N N . ILE A 1 86 ? -17.838 -3.070 25.384 1.00 89.69 86 ILE A N 1
ATOM 676 C CA . ILE A 1 86 ? -16.522 -2.405 25.327 1.00 89.69 86 ILE A CA 1
ATOM 677 C C . ILE A 1 86 ? -16.600 -0.911 24.983 1.00 89.69 86 ILE A C 1
ATOM 679 O O . ILE A 1 86 ? -15.680 -0.157 25.302 1.00 89.69 86 ILE A O 1
ATOM 683 N N . PHE A 1 87 ? -17.666 -0.482 24.308 1.00 88.75 87 PHE A N 1
ATOM 684 C CA . PHE A 1 87 ? -17.882 0.921 23.969 1.00 88.75 87 PHE A CA 1
ATOM 685 C C . PHE A 1 87 ? -18.655 1.667 25.053 1.00 88.75 87 PHE A C 1
ATOM 687 O O . PHE A 1 87 ? -18.708 2.895 25.005 1.00 88.75 87 PHE A O 1
ATOM 694 N N . CYS A 1 88 ? -19.213 0.958 26.033 1.00 88.06 88 CYS A N 1
ATOM 695 C CA . CYS A 1 88 ? -20.010 1.513 27.114 1.00 88.06 88 CYS A CA 1
ATOM 696 C C . CYS A 1 88 ? -19.192 1.609 28.406 1.00 88.06 88 CYS A C 1
ATOM 698 O O . CYS A 1 88 ? -18.435 0.715 28.769 1.00 88.06 88 CYS A O 1
ATOM 700 N N . ASP A 1 89 ? -19.360 2.711 29.128 1.00 87.44 89 ASP A N 1
ATOM 701 C CA . ASP A 1 89 ? -18.823 2.848 30.480 1.00 87.44 89 ASP A CA 1
ATOM 702 C C . ASP A 1 89 ? -19.634 1.976 31.447 1.00 87.44 89 ASP A C 1
ATOM 704 O O . ASP A 1 89 ? -20.842 2.166 31.597 1.00 87.44 89 ASP A O 1
ATOM 708 N N . GLU A 1 90 ? -18.966 1.062 32.147 1.00 85.38 90 GLU A N 1
ATOM 709 C CA . GLU A 1 90 ? -19.561 0.135 33.119 1.00 85.38 90 GLU A CA 1
ATOM 710 C C . GLU A 1 90 ? -20.327 0.865 34.238 1.00 85.38 90 GLU A C 1
ATOM 712 O O . GLU A 1 90 ? -21.312 0.358 34.774 1.00 85.38 90 GLU A O 1
ATOM 717 N N . ARG A 1 91 ? -19.928 2.102 34.567 1.00 86.62 91 ARG A N 1
ATOM 718 C CA . ARG A 1 91 ? -20.560 2.894 35.632 1.00 86.62 91 ARG A CA 1
ATOM 719 C C . ARG A 1 91 ? -21.773 3.697 35.164 1.00 86.62 91 ARG A C 1
ATOM 721 O O . ARG A 1 91 ? -22.647 4.001 35.976 1.00 86.62 91 ARG A O 1
ATOM 728 N N . THR A 1 92 ? -21.808 4.122 33.902 1.00 85.38 92 THR A N 1
ATOM 729 C CA . THR A 1 92 ? -22.846 5.041 33.395 1.00 85.38 92 THR A CA 1
ATOM 730 C C . THR A 1 92 ? -23.729 4.451 32.301 1.00 85.38 92 THR A C 1
ATOM 732 O O . THR A 1 92 ? -24.759 5.051 31.992 1.00 85.38 92 THR A O 1
ATOM 735 N N . GLY A 1 93 ? -23.359 3.306 31.722 1.00 84.50 93 GLY A N 1
ATOM 736 C CA . GLY A 1 93 ? -24.055 2.668 30.601 1.00 84.50 93 GLY A CA 1
ATOM 737 C C . GLY A 1 93 ? -24.059 3.509 29.322 1.00 84.50 93 GLY A C 1
ATOM 738 O O . GLY A 1 93 ? -24.845 3.247 28.418 1.00 84.50 93 GLY A O 1
ATOM 739 N N . LYS A 1 94 ? -23.238 4.565 29.260 1.00 88.06 94 LYS A N 1
ATOM 740 C CA . LYS A 1 94 ? -23.154 5.481 28.119 1.00 88.06 94 LYS A CA 1
ATOM 741 C C . LYS A 1 94 ? -21.936 5.152 27.268 1.00 88.06 94 LYS A C 1
ATOM 743 O O . LYS A 1 94 ? -20.914 4.749 27.824 1.00 88.06 94 LYS A O 1
ATOM 748 N N . PRO A 1 95 ? -21.999 5.402 25.952 1.00 86.81 95 PRO A N 1
ATOM 749 C CA . PRO A 1 95 ? -20.841 5.237 25.099 1.00 86.81 95 PRO A CA 1
ATOM 750 C C . PRO A 1 95 ? -19.723 6.193 25.534 1.00 86.81 95 PRO A C 1
ATOM 752 O O . PRO A 1 95 ? -19.936 7.405 25.628 1.00 86.81 95 PRO A O 1
ATOM 755 N N . SER A 1 96 ? -18.537 5.655 25.812 1.00 89.88 96 SER A N 1
ATOM 756 C CA . SER A 1 96 ? -17.365 6.436 26.207 1.00 89.88 96 SER A CA 1
ATOM 757 C C . SER A 1 96 ? -16.100 5.887 25.554 1.00 89.88 96 SER A C 1
ATOM 759 O O . SER A 1 96 ? -15.912 4.680 25.433 1.00 89.88 96 SER A O 1
ATOM 761 N N . LEU A 1 97 ? -15.233 6.792 25.102 1.00 89.81 97 LEU A N 1
ATOM 762 C CA . LEU A 1 97 ? -13.962 6.451 24.476 1.00 89.81 97 LEU A CA 1
ATOM 763 C C . LEU A 1 97 ? -12.851 7.271 25.122 1.00 89.81 97 LEU A C 1
ATOM 765 O O . LEU A 1 97 ? -12.862 8.503 25.081 1.00 89.81 97 LEU A O 1
ATOM 769 N N . ASP A 1 98 ? -11.847 6.585 25.659 1.00 90.50 98 ASP A N 1
ATOM 770 C CA . ASP A 1 98 ? -10.661 7.222 26.225 1.00 90.50 98 ASP A CA 1
ATOM 771 C C . ASP A 1 98 ? -9.711 7.693 25.111 1.00 90.50 98 ASP A C 1
ATOM 773 O O . ASP A 1 98 ? -8.696 7.052 24.812 1.00 90.50 98 ASP A O 1
ATOM 777 N N . LEU A 1 99 ? -10.014 8.836 24.487 1.00 92.06 99 LEU A N 1
ATOM 778 C CA . LEU A 1 99 ? -9.233 9.393 23.372 1.00 92.06 99 LEU A CA 1
ATOM 779 C C . LEU A 1 99 ? -7.719 9.493 23.656 1.00 92.06 99 LEU A C 1
ATOM 781 O O . LEU A 1 99 ? -6.940 9.065 22.802 1.00 92.06 99 LEU A O 1
ATOM 785 N N . PRO A 1 100 ? -7.249 9.979 24.826 1.00 94.62 100 PRO A N 1
ATOM 786 C CA . PRO A 1 100 ? -5.812 10.044 25.110 1.00 94.62 100 PRO A CA 1
ATOM 787 C C . PRO A 1 100 ? -5.137 8.665 25.133 1.00 94.62 100 PRO A C 1
ATOM 789 O O . PRO A 1 100 ? -3.995 8.509 24.693 1.00 94.62 100 PRO A O 1
ATOM 792 N N . LYS A 1 101 ? -5.848 7.639 25.614 1.00 92.62 101 LYS A N 1
ATOM 793 C CA . LYS A 1 101 ? -5.358 6.257 25.647 1.00 92.62 101 LYS A CA 1
ATOM 794 C C . LYS A 1 101 ? -5.292 5.675 24.236 1.00 92.62 101 LYS A C 1
ATOM 796 O O . LYS A 1 101 ? -4.283 5.064 23.888 1.00 92.62 101 LYS A O 1
ATOM 801 N N . ILE A 1 102 ? -6.317 5.918 23.419 1.00 95.75 102 ILE A N 1
ATOM 802 C CA . ILE A 1 102 ? -6.376 5.501 22.012 1.00 95.75 102 ILE A CA 1
ATOM 803 C C . ILE A 1 102 ? -5.243 6.151 21.213 1.00 95.75 102 ILE A C 1
ATOM 805 O O . ILE A 1 102 ? -4.512 5.448 20.514 1.00 95.75 102 ILE A O 1
ATOM 809 N N . PHE A 1 103 ? -5.049 7.464 21.357 1.00 96.25 103 PHE A N 1
ATOM 810 C CA . PHE A 1 103 ? -3.977 8.203 20.688 1.00 96.25 103 PHE A CA 1
ATOM 811 C C . PHE A 1 103 ? -2.599 7.622 21.020 1.00 96.25 103 PHE A C 1
ATOM 813 O O . PHE A 1 103 ? -1.799 7.361 20.122 1.00 96.25 103 PHE A O 1
ATOM 820 N N . ARG A 1 104 ? -2.350 7.325 22.302 1.00 97.00 104 ARG A N 1
ATOM 821 C CA . ARG A 1 104 ? -1.098 6.705 22.750 1.00 97.00 104 ARG A CA 1
ATOM 822 C C . ARG A 1 104 ? -0.854 5.342 22.099 1.00 97.00 104 ARG A C 1
ATOM 824 O O . ARG A 1 104 ? 0.269 5.069 21.688 1.00 97.00 104 ARG A O 1
ATOM 831 N N . ILE A 1 105 ? -1.882 4.498 21.994 1.00 97.12 105 ILE A N 1
ATOM 832 C CA . ILE A 1 105 ? -1.762 3.166 21.377 1.00 97.12 105 ILE A CA 1
ATOM 833 C C . ILE A 1 105 ? -1.435 3.289 19.882 1.00 97.12 105 ILE A C 1
ATOM 835 O O . ILE A 1 105 ? -0.509 2.635 19.405 1.00 97.12 105 ILE A O 1
ATOM 839 N N . HIS A 1 106 ? -2.136 4.162 19.153 1.00 95.19 106 HIS A N 1
ATOM 840 C CA . HIS A 1 106 ? -1.905 4.363 17.719 1.00 95.19 106 HIS A CA 1
ATOM 841 C C . HIS A 1 106 ? -0.517 4.942 17.433 1.00 95.19 106 HIS A C 1
ATOM 843 O O . HIS A 1 106 ? 0.168 4.480 16.518 1.00 95.19 106 HIS A O 1
ATOM 849 N N . LEU A 1 107 ? -0.078 5.920 18.230 1.00 96.44 107 LEU A N 1
ATOM 850 C CA . LEU A 1 107 ? 1.244 6.523 18.084 1.00 96.44 107 LEU A CA 1
ATOM 851 C C . LEU A 1 107 ? 2.358 5.509 18.364 1.00 96.44 107 LEU A C 1
ATOM 853 O O . LEU A 1 107 ? 3.329 5.444 17.613 1.00 96.44 107 LEU A O 1
ATOM 857 N N . PHE A 1 108 ? 2.193 4.677 19.395 1.00 97.06 108 PHE A N 1
ATOM 858 C CA . PHE A 1 108 ? 3.139 3.607 19.699 1.00 97.06 108 PHE A CA 1
ATOM 859 C C . PHE A 1 108 ? 3.242 2.593 18.550 1.00 97.06 108 PHE A C 1
ATOM 861 O O . PHE A 1 108 ? 4.344 2.306 18.084 1.00 97.06 108 PHE A O 1
ATOM 868 N N . LEU A 1 109 ? 2.106 2.111 18.030 1.00 96.81 109 LEU A N 1
ATOM 869 C CA . LEU A 1 109 ? 2.074 1.170 16.903 1.00 96.81 109 LEU A CA 1
ATOM 870 C C . LEU A 1 109 ? 2.673 1.770 15.624 1.00 96.81 109 LEU A C 1
ATOM 872 O O . LEU A 1 109 ? 3.425 1.095 14.925 1.00 96.81 109 LEU A O 1
ATOM 876 N N . THR A 1 110 ? 2.396 3.046 15.344 1.00 96.69 110 THR A N 1
ATOM 877 C CA . THR A 1 110 ? 2.959 3.756 14.184 1.00 96.69 110 THR A CA 1
ATOM 878 C C . THR A 1 110 ? 4.472 3.928 14.321 1.00 96.69 110 THR A C 1
ATOM 880 O O . THR A 1 110 ? 5.201 3.742 13.348 1.00 96.69 110 THR A O 1
ATOM 883 N N . GLY A 1 111 ? 4.966 4.214 15.530 1.00 96.00 111 GLY A N 1
ATOM 884 C CA . GLY A 1 111 ? 6.398 4.277 15.825 1.00 96.00 111 GLY A CA 1
ATOM 885 C C . GLY A 1 111 ? 7.103 2.940 15.590 1.00 96.00 111 GLY A C 1
ATOM 886 O O . GLY A 1 111 ? 8.110 2.894 14.884 1.00 96.00 111 GLY A O 1
ATOM 887 N N . VAL A 1 112 ? 6.541 1.841 16.108 1.00 97.06 112 VAL A N 1
ATOM 888 C CA . VAL A 1 112 ? 7.073 0.483 15.890 1.00 97.06 112 VAL A CA 1
ATOM 889 C C . VAL A 1 112 ? 7.049 0.115 14.405 1.00 97.06 112 VAL A C 1
ATOM 891 O O . VAL A 1 112 ? 8.054 -0.359 13.879 1.00 97.06 112 VAL A O 1
ATOM 894 N N . ALA A 1 113 ? 5.942 0.378 13.704 1.00 94.12 113 ALA A N 1
ATOM 895 C CA . ALA A 1 113 ? 5.818 0.097 12.276 1.00 94.12 113 ALA A CA 1
ATOM 896 C C . ALA A 1 113 ? 6.841 0.884 11.437 1.00 94.12 113 ALA A C 1
ATOM 898 O O . ALA A 1 113 ? 7.486 0.313 10.557 1.00 94.12 113 ALA A O 1
ATOM 899 N N . CYS A 1 114 ? 7.037 2.171 11.740 1.00 94.25 114 CYS A N 1
ATOM 900 C CA . CYS A 1 114 ? 8.030 3.020 11.081 1.00 94.25 114 CYS A CA 1
ATOM 901 C C . CYS A 1 114 ? 9.457 2.497 11.300 1.00 94.25 114 CYS A C 1
ATOM 903 O O . CYS A 1 114 ? 10.225 2.364 10.344 1.00 94.25 114 CYS A O 1
ATOM 905 N N . PHE A 1 115 ? 9.795 2.130 12.540 1.00 91.38 115 PHE A N 1
ATOM 906 C CA . PHE A 1 115 ? 11.103 1.570 12.866 1.00 91.38 115 PHE A CA 1
ATOM 907 C C . PHE A 1 115 ? 11.360 0.254 12.125 1.00 91.38 115 PHE A C 1
ATOM 909 O O . PHE A 1 115 ? 12.408 0.104 11.503 1.00 91.38 115 PHE A O 1
ATOM 916 N N . VAL A 1 116 ? 10.397 -0.675 12.127 1.00 92.31 116 VAL A N 1
ATOM 917 C CA . VAL A 1 116 ? 10.510 -1.965 11.424 1.00 92.31 116 VAL A CA 1
ATOM 918 C C . VAL A 1 116 ? 10.659 -1.758 9.914 1.00 92.31 116 VAL A C 1
ATOM 920 O O . VAL A 1 116 ? 11.507 -2.392 9.285 1.00 92.31 116 VAL A O 1
ATOM 923 N N . PHE A 1 117 ? 9.895 -0.838 9.322 1.00 87.62 117 PHE A N 1
ATOM 924 C CA . PHE A 1 117 ? 10.027 -0.510 7.904 1.00 87.62 117 PHE A CA 1
ATOM 925 C C . PHE A 1 117 ? 11.432 0.023 7.576 1.00 87.62 117 PHE A C 1
ATOM 927 O O . PHE A 1 117 ? 12.085 -0.479 6.660 1.00 87.62 117 PHE A O 1
ATOM 934 N N . GLY A 1 118 ? 11.950 0.973 8.358 1.00 86.75 118 GLY A N 1
ATOM 935 C CA . GLY A 1 118 ? 13.307 1.495 8.179 1.00 86.75 118 GLY A CA 1
ATOM 936 C C . GLY A 1 118 ? 14.393 0.432 8.380 1.00 86.75 118 GLY A C 1
ATOM 937 O O . GLY A 1 118 ? 15.249 0.249 7.518 1.00 86.75 118 GLY A O 1
ATOM 938 N N . ALA A 1 119 ? 14.340 -0.298 9.495 1.00 83.12 119 ALA A N 1
ATOM 939 C CA . ALA A 1 119 ? 15.376 -1.238 9.917 1.00 83.12 119 ALA A CA 1
ATOM 940 C C . ALA A 1 119 ? 15.475 -2.495 9.046 1.00 83.12 119 ALA A C 1
ATOM 942 O O . ALA A 1 119 ? 16.573 -3.034 8.912 1.00 83.12 119 ALA A O 1
ATOM 943 N N . PHE A 1 120 ? 14.367 -2.962 8.460 1.00 85.00 120 PHE A N 1
ATOM 944 C CA . PHE A 1 120 ? 14.329 -4.232 7.723 1.00 85.00 120 PHE A CA 1
ATOM 945 C C . PHE A 1 120 ? 14.019 -4.091 6.233 1.00 85.00 120 PHE A C 1
ATOM 947 O O . PHE A 1 120 ? 14.587 -4.832 5.426 1.00 85.00 120 PHE A O 1
ATOM 954 N N . HIS A 1 121 ? 13.110 -3.184 5.857 1.00 81.69 121 HIS A N 1
ATOM 955 C CA . HIS A 1 121 ? 12.695 -3.024 4.464 1.00 81.69 121 HIS A CA 1
ATOM 956 C C . HIS A 1 121 ? 13.635 -2.087 3.703 1.00 81.69 121 HIS A C 1
ATOM 958 O O . HIS A 1 121 ? 14.117 -2.464 2.640 1.00 81.69 121 HIS A O 1
ATOM 964 N N . VAL A 1 122 ? 13.946 -0.909 4.256 1.00 83.81 122 VAL A N 1
ATOM 965 C CA . VAL A 1 122 ? 14.814 0.084 3.591 1.00 83.81 122 VAL A CA 1
ATOM 966 C C . VAL A 1 122 ? 16.271 -0.379 3.520 1.00 83.81 122 VAL A C 1
ATOM 968 O O . VAL A 1 122 ? 16.919 -0.185 2.498 1.00 83.81 122 VAL A O 1
ATOM 971 N N . THR A 1 123 ? 16.773 -1.031 4.571 1.00 77.31 123 THR A N 1
ATOM 972 C CA . THR A 1 123 ? 18.139 -1.590 4.633 1.00 77.31 123 THR A CA 1
ATOM 973 C C . THR A 1 123 ? 18.364 -2.813 3.750 1.00 77.31 123 THR A C 1
ATOM 975 O O . THR A 1 123 ? 19.508 -3.212 3.562 1.00 77.31 123 THR A O 1
ATOM 978 N N . GLY A 1 124 ? 17.298 -3.457 3.264 1.00 73.06 124 GLY A N 1
ATOM 979 C CA . GLY A 1 124 ? 17.400 -4.713 2.518 1.00 73.06 124 GLY A CA 1
ATOM 980 C C . GLY A 1 124 ? 17.784 -5.938 3.364 1.00 73.06 124 GLY A C 1
ATOM 981 O O . GLY A 1 124 ? 18.074 -6.986 2.800 1.00 73.06 124 GLY A O 1
ATOM 982 N N . LEU A 1 125 ? 17.771 -5.848 4.704 1.00 66.81 125 LEU A N 1
ATOM 983 C CA . LEU A 1 125 ? 18.101 -6.973 5.600 1.00 66.81 125 LEU A CA 1
ATOM 984 C C . LEU A 1 125 ? 17.106 -8.142 5.478 1.00 66.81 125 LEU A C 1
ATOM 986 O O . LEU A 1 125 ? 17.512 -9.299 5.499 1.00 66.81 125 LEU A O 1
ATOM 990 N N . TYR A 1 126 ? 15.809 -7.839 5.351 1.00 64.75 126 TYR A N 1
ATOM 991 C CA . TYR A 1 126 ? 14.742 -8.831 5.127 1.00 64.75 126 TYR A CA 1
ATOM 992 C C . TYR A 1 126 ? 13.727 -8.397 4.043 1.00 64.75 126 TYR A C 1
ATOM 994 O O . TYR A 1 126 ? 12.794 -9.141 3.730 1.00 64.75 126 TYR A O 1
ATOM 1002 N N . GLY A 1 127 ? 13.887 -7.200 3.462 1.00 64.19 127 GLY A N 1
ATOM 1003 C CA . GLY A 1 127 ? 13.046 -6.650 2.391 1.00 64.19 127 GLY A CA 1
ATOM 1004 C C . GLY A 1 127 ? 13.780 -6.490 1.057 1.00 64.19 127 GLY A C 1
ATOM 1005 O O . GLY A 1 127 ? 14.981 -6.704 0.970 1.00 64.19 127 GLY A O 1
ATOM 1006 N N . LEU A 1 128 ? 13.043 -6.093 0.014 1.00 63.84 128 LEU A N 1
ATOM 1007 C CA . LEU A 1 128 ? 13.580 -5.874 -1.341 1.00 63.84 128 LEU A CA 1
ATOM 1008 C C . LEU A 1 128 ? 14.430 -4.592 -1.465 1.00 63.84 128 LEU A C 1
ATOM 1010 O O . LEU A 1 128 ? 15.020 -4.356 -2.516 1.00 63.84 128 LEU A O 1
ATOM 1014 N N . GLY A 1 129 ? 14.503 -3.779 -0.405 1.00 70.81 129 GLY A N 1
ATOM 1015 C CA . GLY A 1 129 ? 15.129 -2.463 -0.449 1.00 70.81 129 GLY A CA 1
ATOM 1016 C C . GLY A 1 129 ? 14.255 -1.427 -1.160 1.00 70.81 129 GLY A C 1
ATOM 1017 O O . GLY A 1 129 ? 13.223 -1.733 -1.758 1.00 70.81 129 GLY A O 1
ATOM 1018 N N . ILE A 1 130 ? 14.682 -0.168 -1.101 1.00 78.00 130 ILE A N 1
ATOM 1019 C CA . ILE A 1 130 ? 14.135 0.888 -1.959 1.00 78.00 130 ILE A CA 1
ATOM 1020 C C . ILE A 1 130 ? 14.919 0.880 -3.271 1.00 78.00 130 ILE A C 1
ATOM 1022 O O . ILE A 1 130 ? 16.148 0.794 -3.257 1.00 78.00 130 ILE A O 1
ATOM 1026 N N . ARG A 1 131 ? 14.231 1.020 -4.411 1.00 67.06 131 ARG A N 1
ATOM 1027 C CA . ARG A 1 131 ? 14.908 1.156 -5.707 1.00 67.06 131 ARG A CA 1
ATOM 1028 C C . ARG A 1 131 ? 15.781 2.417 -5.703 1.00 67.06 131 ARG A C 1
ATOM 1030 O O . ARG A 1 131 ? 15.262 3.532 -5.656 1.00 67.06 131 ARG A O 1
ATOM 1037 N N . HIS A 1 132 ? 17.092 2.235 -5.836 1.00 57.75 132 HIS A N 1
ATOM 1038 C CA . HIS A 1 132 ? 18.048 3.315 -6.067 1.00 57.75 132 HIS A CA 1
ATOM 1039 C C . HIS A 1 132 ? 18.253 3.540 -7.573 1.00 57.75 132 HIS A C 1
ATOM 1041 O O . HIS A 1 132 ? 18.770 2.674 -8.272 1.00 57.75 132 HIS A O 1
ATOM 1047 N N . HIS A 1 133 ? 17.871 4.715 -8.080 1.00 47.62 133 HIS A N 1
ATOM 1048 C CA . HIS A 1 133 ? 18.311 5.185 -9.397 1.00 47.62 133 HIS A CA 1
ATOM 1049 C C . HIS A 1 133 ? 19.737 5.730 -9.245 1.00 47.62 133 HIS A C 1
ATOM 1051 O O . HIS A 1 133 ? 19.918 6.849 -8.782 1.00 47.62 133 HIS A O 1
ATOM 1057 N N . TYR A 1 134 ? 20.743 4.914 -9.567 1.00 40.12 134 TYR A N 1
ATOM 1058 C CA . TYR A 1 134 ? 22.131 5.340 -9.792 1.00 40.12 134 TYR A CA 1
ATOM 1059 C C . TYR A 1 134 ? 22.714 6.320 -8.752 1.00 40.12 134 TYR A C 1
ATOM 1061 O O . TYR A 1 134 ? 23.235 7.384 -9.065 1.00 40.12 134 TYR A O 1
ATOM 1069 N N . LEU A 1 135 ? 22.675 5.935 -7.482 1.00 31.56 135 LEU A N 1
ATOM 1070 C CA . LEU A 1 135 ? 23.701 6.350 -6.536 1.00 31.56 135 LEU A CA 1
ATOM 1071 C C . LEU A 1 135 ? 23.893 5.165 -5.611 1.00 31.56 135 LEU A C 1
ATOM 1073 O O . LEU A 1 135 ? 22.965 4.801 -4.888 1.00 31.56 135 LEU A O 1
ATOM 1077 N N . HIS A 1 136 ? 25.071 4.550 -5.677 1.00 36.00 136 HIS A N 1
ATOM 1078 C CA . HIS A 1 136 ? 25.567 3.626 -4.667 1.00 36.00 136 HIS A CA 1
ATOM 1079 C C . HIS A 1 136 ? 25.740 4.439 -3.377 1.00 36.00 136 HIS A C 1
ATOM 1081 O O . HIS A 1 136 ? 26.841 4.813 -2.987 1.00 36.00 136 HIS A O 1
ATOM 1087 N N . ILE A 1 137 ? 24.628 4.805 -2.737 1.00 38.59 137 ILE A N 1
ATOM 1088 C CA . ILE A 1 137 ? 24.649 5.033 -1.307 1.00 38.59 137 ILE A CA 1
ATOM 1089 C C . ILE A 1 137 ? 24.721 3.615 -0.766 1.00 38.59 137 ILE A C 1
ATOM 1091 O O . ILE A 1 137 ? 23.703 3.012 -0.436 1.00 38.59 137 ILE A O 1
ATOM 1095 N N . ASP A 1 138 ? 25.942 3.077 -0.688 1.00 40.62 138 ASP A N 1
ATOM 1096 C CA . ASP A 1 138 ? 26.228 2.237 0.459 1.00 40.62 138 ASP A CA 1
ATOM 1097 C C . ASP A 1 138 ? 25.692 3.048 1.636 1.00 40.62 138 ASP A C 1
ATOM 1099 O O . ASP A 1 138 ? 26.083 4.201 1.848 1.00 40.62 138 ASP A O 1
ATOM 1103 N N . ILE A 1 139 ? 24.716 2.501 2.344 1.00 45.38 139 ILE A N 1
ATOM 1104 C CA . ILE A 1 139 ? 24.328 3.010 3.645 1.00 45.38 139 ILE A CA 1
ATOM 1105 C C . ILE A 1 139 ? 25.172 2.198 4.639 1.00 45.38 139 ILE A C 1
ATOM 1107 O O . ILE A 1 139 ? 24.610 1.359 5.349 1.00 45.38 139 ILE A O 1
ATOM 1111 N N . PRO A 1 140 ? 26.517 2.364 4.726 1.00 45.28 140 PRO A N 1
ATOM 1112 C CA . PRO A 1 140 ? 27.242 1.715 5.801 1.00 45.28 140 PRO A CA 1
ATOM 1113 C C . PRO A 1 140 ? 26.752 2.323 7.118 1.00 45.28 140 PRO A C 1
ATOM 1115 O O . PRO A 1 140 ? 26.585 1.611 8.089 1.00 45.28 140 PRO A O 1
ATOM 1118 N N . ASN A 1 141 ? 26.354 3.599 7.131 1.00 51.75 141 ASN A N 1
ATOM 1119 C CA . ASN A 1 141 ? 26.075 4.322 8.366 1.00 51.75 141 ASN A CA 1
ATOM 1120 C C . ASN A 1 141 ? 24.812 3.862 9.110 1.00 51.75 141 ASN A C 1
ATOM 1122 O O . ASN A 1 141 ? 24.864 3.745 10.324 1.00 51.75 141 ASN A O 1
ATOM 1126 N N . PHE A 1 142 ? 23.689 3.578 8.440 1.00 49.44 142 PHE A N 1
ATOM 1127 C CA . PHE A 1 142 ? 22.475 3.112 9.138 1.00 49.44 142 PHE A CA 1
ATOM 1128 C C . PHE A 1 142 ? 22.547 1.623 9.484 1.00 49.44 142 PHE A C 1
ATOM 1130 O O . PHE A 1 142 ? 22.145 1.226 10.569 1.00 49.44 142 PHE A O 1
ATOM 1137 N N . THR A 1 143 ? 23.108 0.798 8.600 1.00 52.53 143 THR A N 1
ATOM 1138 C CA . THR A 1 143 ? 23.263 -0.643 8.841 1.00 52.53 143 THR A CA 1
ATOM 1139 C C . THR A 1 143 ? 24.299 -0.917 9.939 1.00 52.53 143 THR A C 1
ATOM 1141 O O . THR A 1 143 ? 24.077 -1.776 10.792 1.00 52.53 143 THR A O 1
ATOM 1144 N N . ASP A 1 144 ? 25.391 -0.146 9.977 1.00 53.66 144 ASP A N 1
ATOM 1145 C CA . ASP A 1 144 ? 26.398 -0.173 11.045 1.00 53.66 144 ASP A CA 1
ATOM 1146 C C . ASP A 1 144 ? 25.867 0.469 12.342 1.00 53.66 144 ASP A C 1
ATOM 1148 O O . ASP A 1 144 ? 26.135 -0.041 13.428 1.00 53.66 144 ASP A O 1
ATOM 1152 N N . TRP A 1 145 ? 25.004 1.494 12.253 1.00 54.81 145 TRP A N 1
ATOM 1153 C CA . TRP A 1 145 ? 24.265 2.038 13.403 1.00 54.81 145 TRP A CA 1
ATOM 1154 C C . TRP A 1 145 ? 23.272 1.028 13.993 1.00 54.81 145 TRP A C 1
ATOM 1156 O O . TRP A 1 145 ? 23.286 0.818 15.199 1.00 54.81 145 TRP A O 1
ATOM 1166 N N . CYS A 1 146 ? 22.466 0.337 13.181 1.00 53.84 146 CYS A N 1
ATOM 1167 C CA . CYS A 1 146 ? 21.565 -0.725 13.645 1.00 53.84 146 CYS A CA 1
ATOM 1168 C C . CYS A 1 146 ? 22.346 -1.891 14.266 1.00 53.84 146 CYS A C 1
ATOM 1170 O O . CYS A 1 146 ? 21.933 -2.431 15.296 1.00 53.84 146 CYS A O 1
ATOM 1172 N N . ARG A 1 147 ? 23.497 -2.257 13.685 1.00 53.16 147 ARG A N 1
ATOM 1173 C CA . ARG A 1 147 ? 24.404 -3.270 14.242 1.00 53.16 147 ARG A CA 1
ATOM 1174 C C . ARG A 1 147 ? 24.969 -2.830 15.595 1.00 53.16 147 ARG A C 1
ATOM 1176 O O . ARG A 1 147 ? 24.904 -3.607 16.541 1.00 53.16 147 ARG A O 1
ATOM 1183 N N . LYS A 1 148 ? 25.446 -1.587 15.721 1.00 50.78 148 LYS A N 1
ATOM 1184 C CA . LYS A 1 148 ? 25.905 -1.008 16.996 1.00 50.78 148 LYS A CA 1
ATOM 1185 C C . LYS A 1 148 ? 24.786 -0.923 18.029 1.00 50.78 148 LYS A C 1
ATOM 1187 O O . LYS A 1 148 ? 24.970 -1.405 19.135 1.00 50.78 148 LYS A O 1
ATOM 1192 N N . ALA A 1 149 ? 23.612 -0.421 17.659 1.00 51.59 149 ALA A N 1
ATOM 1193 C CA . ALA A 1 149 ? 22.461 -0.289 18.551 1.00 51.59 149 ALA A CA 1
ATOM 1194 C C . ALA A 1 149 ? 21.961 -1.642 19.090 1.00 51.59 149 ALA A C 1
ATOM 1196 O O . ALA A 1 149 ? 21.505 -1.717 20.229 1.00 51.59 149 ALA A O 1
ATOM 1197 N N . THR A 1 150 ? 22.092 -2.717 18.303 1.00 53.75 150 THR A N 1
ATOM 1198 C CA . THR A 1 150 ? 21.777 -4.090 18.740 1.00 53.75 150 THR A CA 1
ATOM 1199 C C . THR A 1 150 ? 22.819 -4.642 19.724 1.00 53.75 150 THR A C 1
ATOM 1201 O O . THR A 1 150 ? 22.489 -5.491 20.547 1.00 53.75 150 THR A O 1
ATOM 1204 N N . ILE A 1 151 ? 24.068 -4.162 19.665 1.00 55.38 151 ILE A N 1
ATOM 1205 C CA . ILE A 1 151 ? 25.191 -4.648 20.482 1.00 55.38 151 ILE A CA 1
ATOM 1206 C C . ILE A 1 151 ? 25.377 -3.830 21.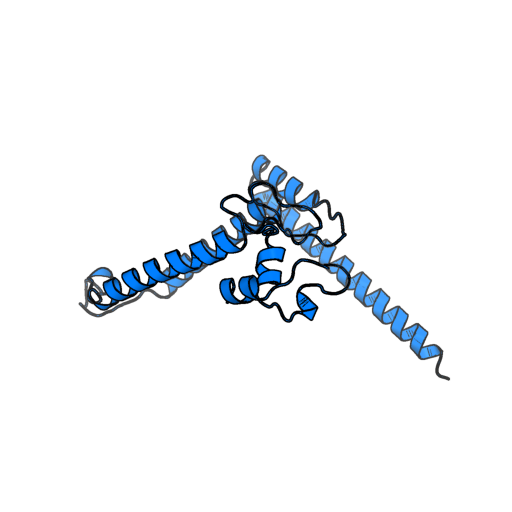775 1.00 55.38 151 ILE A C 1
ATOM 1208 O O . ILE A 1 151 ? 25.703 -4.421 22.801 1.00 55.38 151 ILE A O 1
ATOM 1212 N N . THR A 1 152 ? 25.186 -2.503 21.766 1.00 51.12 152 THR A N 1
ATOM 1213 C CA . THR A 1 152 ? 25.612 -1.621 22.878 1.00 51.12 152 THR A CA 1
ATOM 1214 C C . THR A 1 152 ? 24.493 -1.043 23.751 1.00 51.12 152 THR A C 1
ATOM 1216 O O . THR A 1 152 ? 24.780 -0.457 24.792 1.00 51.12 152 THR A O 1
ATOM 1219 N N . GLY A 1 153 ? 23.218 -1.264 23.422 1.00 55.56 153 GLY A N 1
ATOM 1220 C CA . GLY A 1 153 ? 22.106 -0.766 24.239 1.00 55.56 153 GLY A CA 1
ATOM 1221 C C . GLY A 1 153 ? 21.829 0.738 24.070 1.00 55.56 153 GLY A C 1
ATOM 1222 O O . GLY A 1 153 ? 22.610 1.514 23.525 1.00 55.56 153 GLY A O 1
ATOM 1223 N N . THR A 1 154 ? 20.636 1.149 24.498 1.00 53.44 154 THR A N 1
ATOM 1224 C CA . THR A 1 154 ? 19.887 2.323 24.010 1.00 53.44 154 THR A CA 1
ATOM 1225 C C . THR A 1 154 ? 20.494 3.709 24.268 1.00 53.44 154 THR A C 1
ATOM 1227 O O . THR A 1 154 ? 20.052 4.667 23.639 1.00 53.44 154 THR A O 1
ATOM 1230 N N . SER A 1 155 ? 21.475 3.867 25.161 1.00 54.41 155 SER A N 1
ATOM 1231 C CA . SER A 1 155 ? 22.002 5.189 25.546 1.00 54.41 155 SER A CA 1
ATOM 1232 C C . SER A 1 155 ? 23.001 5.780 24.545 1.00 54.41 155 SER A C 1
ATOM 1234 O O . SER A 1 155 ? 22.955 6.978 24.276 1.00 54.41 155 SER A O 1
ATOM 1236 N N . GLU A 1 156 ? 23.862 4.964 23.934 1.00 54.56 156 GLU A N 1
ATOM 1237 C CA . GLU A 1 156 ? 24.842 5.449 22.945 1.00 54.56 156 GLU A CA 1
ATOM 1238 C C . GLU A 1 156 ? 24.208 5.693 21.568 1.00 54.56 156 GLU A C 1
ATOM 1240 O O . GLU A 1 156 ? 24.638 6.568 20.816 1.00 54.56 156 GLU A O 1
ATOM 1245 N N . ALA A 1 157 ? 23.127 4.970 21.254 1.00 51.41 157 ALA A N 1
ATOM 1246 C CA . ALA A 1 157 ? 22.364 5.153 20.021 1.00 51.41 157 ALA A CA 1
ATOM 1247 C C . ALA A 1 157 ? 21.697 6.540 19.942 1.00 51.41 157 ALA A C 1
ATOM 1249 O O . ALA A 1 157 ? 21.597 7.105 18.852 1.00 51.41 157 ALA A O 1
ATOM 1250 N N . ILE A 1 158 ? 21.291 7.099 21.090 1.00 53.88 158 ILE A N 1
ATOM 1251 C CA . ILE A 1 158 ? 20.699 8.440 21.200 1.00 53.88 158 ILE A CA 1
ATOM 1252 C C . ILE A 1 158 ? 21.770 9.523 20.992 1.00 53.88 158 ILE A C 1
ATOM 1254 O O . ILE A 1 158 ? 21.570 10.412 20.170 1.00 53.88 158 ILE A O 1
ATOM 1258 N N . GLN A 1 159 ? 22.944 9.402 21.622 1.00 55.62 159 GLN A N 1
ATOM 1259 C CA . GLN A 1 159 ? 24.059 10.342 21.407 1.00 55.62 159 GLN A CA 1
ATOM 1260 C C . GLN A 1 159 ? 24.607 10.304 19.970 1.00 55.62 159 GLN A C 1
ATOM 1262 O O . GLN A 1 159 ? 24.984 11.335 19.410 1.00 55.62 159 GLN A O 1
ATOM 1267 N N . ALA A 1 160 ? 24.618 9.129 19.333 1.00 55.47 160 ALA A N 1
ATOM 1268 C CA . ALA A 1 160 ? 24.987 8.998 17.925 1.00 55.47 160 ALA A CA 1
ATOM 1269 C C . ALA A 1 160 ? 23.936 9.614 16.981 1.00 55.47 160 ALA A C 1
ATOM 1271 O O . ALA A 1 160 ? 24.296 10.199 15.961 1.00 55.47 160 ALA A O 1
ATOM 1272 N N . ALA A 1 161 ? 22.645 9.529 17.318 1.00 54.75 161 ALA A N 1
ATOM 1273 C CA . ALA A 1 161 ? 21.585 10.177 16.547 1.00 54.75 161 ALA A CA 1
ATOM 1274 C C . ALA A 1 161 ? 21.673 11.711 16.631 1.00 54.75 161 ALA A C 1
ATOM 1276 O O . ALA A 1 161 ? 21.533 12.387 15.610 1.00 54.75 161 ALA A O 1
ATOM 1277 N N . GLU A 1 162 ? 21.972 12.260 17.812 1.00 58.06 162 GLU A N 1
ATOM 1278 C CA . GLU A 1 162 ? 22.178 13.701 18.003 1.00 58.06 162 GLU A CA 1
ATOM 1279 C C . GLU A 1 162 ? 23.369 14.221 17.185 1.00 58.06 162 GLU A C 1
ATOM 1281 O O . GLU A 1 162 ? 23.226 15.207 16.460 1.00 58.06 162 GLU A O 1
ATOM 1286 N N . SER A 1 163 ? 24.509 13.519 17.192 1.00 56.47 163 SER A N 1
ATOM 1287 C CA . SER A 1 163 ? 25.690 13.944 16.425 1.00 56.47 163 SER A CA 1
ATOM 1288 C C . SER A 1 163 ? 25.470 13.890 14.907 1.00 56.47 163 SER A C 1
ATOM 1290 O O . SER A 1 163 ? 25.900 14.795 14.187 1.00 56.47 163 SER A O 1
ATOM 1292 N N . MET A 1 164 ? 24.724 12.897 14.410 1.00 57.00 164 MET A N 1
ATOM 1293 C CA . MET A 1 164 ? 24.365 12.795 12.990 1.00 57.00 164 MET A CA 1
ATOM 1294 C C . MET A 1 164 ? 23.401 13.902 12.541 1.00 57.00 164 MET A C 1
ATOM 1296 O O . MET A 1 164 ? 23.525 14.403 11.418 1.00 57.00 164 MET A O 1
ATOM 1300 N N . ILE A 1 165 ? 22.457 14.311 13.397 1.00 59.44 165 ILE A N 1
ATOM 1301 C CA . ILE A 1 165 ? 21.549 15.437 13.123 1.00 59.44 165 ILE A CA 1
ATOM 1302 C C . ILE A 1 165 ? 22.342 16.748 13.068 1.00 59.44 165 ILE A C 1
ATOM 1304 O O . ILE A 1 165 ? 22.179 17.516 12.116 1.00 59.44 165 ILE A O 1
ATOM 1308 N N . THR A 1 166 ? 23.258 16.977 14.013 1.00 61.62 166 THR A N 1
ATOM 1309 C CA . THR A 1 166 ? 24.133 18.160 14.018 1.00 61.62 166 THR A CA 1
ATOM 1310 C C . THR A 1 166 ? 25.017 18.216 12.771 1.00 61.62 166 THR A C 1
ATOM 1312 O O . THR A 1 166 ? 25.092 19.256 12.118 1.00 61.62 166 THR A O 1
ATOM 1315 N N . GLN A 1 167 ? 25.612 17.092 12.366 1.00 61.50 167 GLN A N 1
ATOM 1316 C CA . GLN A 1 167 ? 26.469 17.033 11.181 1.00 61.50 167 GLN A CA 1
ATOM 1317 C C . GLN A 1 167 ? 25.683 17.276 9.880 1.00 61.50 167 GLN A C 1
ATOM 1319 O O . GLN A 1 167 ? 26.164 17.967 8.980 1.00 61.50 167 GLN A O 1
ATOM 1324 N N . ARG A 1 168 ? 24.441 16.778 9.777 1.00 58.41 168 ARG A N 1
ATOM 1325 C CA . ARG A 1 168 ? 23.565 17.087 8.633 1.00 58.41 168 ARG A CA 1
ATOM 1326 C C . ARG A 1 168 ? 23.138 18.552 8.601 1.00 58.41 168 ARG A C 1
ATOM 1328 O O . ARG A 1 168 ? 23.082 19.118 7.512 1.00 58.41 168 ARG A O 1
ATOM 1335 N N . MET A 1 169 ? 22.879 19.175 9.751 1.00 59.12 169 MET A N 1
ATOM 1336 C CA . MET A 1 169 ? 22.588 20.611 9.815 1.00 59.12 169 MET A CA 1
ATOM 1337 C C . MET A 1 169 ? 23.774 21.464 9.349 1.00 59.12 169 MET A C 1
ATOM 1339 O O . MET A 1 169 ? 23.563 22.474 8.681 1.00 59.12 169 MET A O 1
ATOM 1343 N N . GLU A 1 170 ? 25.016 21.065 9.637 1.00 61.72 170 GLU A N 1
ATOM 1344 C CA . GLU A 1 170 ? 26.196 21.775 9.126 1.00 61.72 170 GLU A CA 1
ATOM 1345 C C . GLU A 1 170 ? 26.370 21.630 7.613 1.00 61.72 170 GLU A C 1
ATOM 1347 O O . GLU A 1 170 ? 26.670 22.614 6.937 1.00 61.72 170 GLU A O 1
ATOM 1352 N N . ILE A 1 171 ? 26.115 20.442 7.058 1.00 60.41 171 ILE A N 1
ATOM 1353 C CA . ILE A 1 171 ? 26.159 20.216 5.605 1.00 60.41 171 ILE A CA 1
ATOM 1354 C C . ILE A 1 171 ? 25.105 21.073 4.887 1.00 60.41 171 ILE A C 1
ATOM 1356 O O . ILE A 1 171 ? 25.398 21.648 3.840 1.00 60.41 171 ILE A O 1
ATOM 1360 N N . VAL A 1 172 ? 23.906 21.215 5.462 1.00 60.69 172 VAL A N 1
ATOM 1361 C CA . VAL A 1 172 ? 22.856 22.098 4.923 1.00 60.69 172 VAL A CA 1
ATOM 1362 C C . VAL A 1 172 ? 23.294 23.565 4.967 1.00 60.69 172 VAL A C 1
ATOM 1364 O O . VAL A 1 172 ? 23.203 24.246 3.949 1.00 60.69 172 VAL A O 1
ATOM 1367 N N . LYS A 1 173 ? 23.876 24.033 6.081 1.00 61.81 173 LYS A N 1
ATOM 1368 C CA . LYS A 1 173 ? 24.413 25.404 6.194 1.00 61.81 173 LYS A CA 1
ATOM 1369 C C . LYS A 1 173 ? 25.562 25.684 5.219 1.00 61.81 173 LYS A C 1
ATOM 1371 O O . LYS A 1 173 ? 25.686 26.792 4.703 1.00 61.81 173 LYS A O 1
ATOM 1376 N N . LEU A 1 174 ? 26.416 24.692 4.961 1.00 56.81 174 LEU A N 1
ATOM 1377 C CA . LEU A 1 174 ? 27.476 24.771 3.950 1.00 56.81 174 LEU A CA 1
ATOM 1378 C C . LEU A 1 174 ? 26.902 24.825 2.527 1.00 56.81 174 LEU A C 1
ATOM 1380 O O . LEU A 1 174 ? 27.447 25.534 1.681 1.00 56.81 174 LEU A O 1
ATOM 1384 N N . GLY A 1 175 ? 25.794 24.125 2.278 1.00 53.75 175 GLY A N 1
ATOM 1385 C CA . GLY A 1 175 ? 25.025 24.213 1.036 1.00 53.75 175 GLY A CA 1
ATOM 1386 C C . GLY A 1 175 ? 24.414 25.599 0.812 1.00 53.75 175 GLY A C 1
ATOM 1387 O O . GLY A 1 175 ? 24.584 26.160 -0.269 1.00 53.75 175 GLY A O 1
ATOM 1388 N N . GLU A 1 176 ? 23.792 26.188 1.839 1.00 57.06 176 GLU A N 1
ATOM 1389 C CA . GLU A 1 176 ? 23.236 27.552 1.789 1.00 57.06 176 GLU A CA 1
ATOM 1390 C C . GLU A 1 176 ? 24.325 28.607 1.556 1.00 57.06 176 GLU A C 1
ATOM 1392 O O . GLU A 1 176 ? 24.212 29.413 0.637 1.00 57.06 176 GLU A O 1
ATOM 1397 N N . LYS A 1 177 ? 25.458 28.539 2.272 1.00 56.50 177 LYS A N 1
ATOM 1398 C CA . LYS A 1 177 ? 26.592 29.457 2.042 1.00 56.50 177 LYS A CA 1
ATOM 1399 C C . LYS A 1 177 ? 27.147 29.391 0.619 1.00 56.50 177 LYS A C 1
ATOM 1401 O O . LYS A 1 177 ? 27.602 30.402 0.088 1.00 56.50 177 LYS A O 1
ATOM 1406 N N . LYS A 1 178 ? 27.149 28.203 0.009 1.00 54.06 178 LYS A N 1
ATOM 1407 C CA . LYS A 1 178 ? 27.639 28.000 -1.362 1.00 54.06 178 LYS A CA 1
ATOM 1408 C C . LYS A 1 178 ? 26.633 28.491 -2.410 1.00 54.06 178 LYS A C 1
ATOM 1410 O O . LYS A 1 178 ? 27.048 28.958 -3.465 1.00 54.06 178 LYS A O 1
ATOM 1415 N N . SER A 1 179 ? 25.338 28.417 -2.099 1.00 52.88 179 SER A N 1
ATOM 1416 C CA . SER A 1 179 ? 24.244 29.020 -2.870 1.00 52.88 179 SER A CA 1
ATOM 1417 C C . SER A 1 179 ? 24.324 30.552 -2.856 1.00 52.88 179 SER A C 1
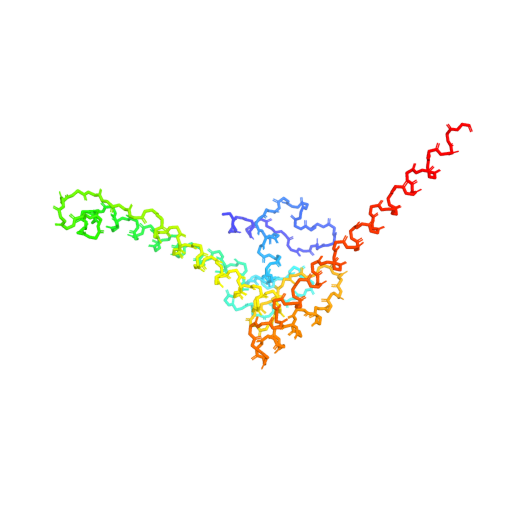ATOM 1419 O O . SER A 1 179 ? 24.315 31.176 -3.915 1.00 52.88 179 SER A O 1
ATOM 1421 N N . ASP A 1 180 ? 24.508 31.156 -1.681 1.00 52.09 180 ASP A N 1
ATOM 1422 C CA . ASP A 1 180 ? 24.597 32.616 -1.526 1.00 52.09 180 ASP A CA 1
ATOM 1423 C C . ASP A 1 180 ? 25.856 33.206 -2.175 1.00 52.09 180 ASP A C 1
ATOM 1425 O O . ASP A 1 180 ? 25.812 34.286 -2.764 1.00 52.09 180 ASP A O 1
ATOM 1429 N N . ALA A 1 181 ? 26.982 32.485 -2.124 1.00 57.94 181 ALA A N 1
ATOM 1430 C CA . ALA A 1 181 ? 28.206 32.885 -2.817 1.00 57.94 181 ALA A CA 1
ATOM 1431 C C . ALA A 1 181 ? 28.035 32.880 -4.347 1.00 57.94 181 ALA A C 1
ATOM 1433 O O . ALA A 1 181 ? 28.554 33.766 -5.021 1.00 57.94 181 ALA A O 1
ATOM 1434 N N . LYS A 1 182 ? 27.266 31.925 -4.886 1.00 53.19 182 LYS A N 1
ATOM 1435 C CA . LYS A 1 182 ? 26.981 31.824 -6.322 1.00 53.19 182 LYS A CA 1
ATOM 1436 C C . LYS A 1 182 ? 26.040 32.934 -6.809 1.00 53.19 182 LYS A C 1
ATOM 1438 O O . LYS A 1 182 ? 26.308 33.542 -7.836 1.00 53.19 182 LYS A O 1
ATOM 1443 N N . LEU A 1 183 ? 25.004 33.264 -6.035 1.00 53.25 183 LEU A N 1
ATOM 1444 C CA . LEU A 1 183 ? 24.101 34.386 -6.339 1.00 53.25 183 LEU A CA 1
ATOM 1445 C C . LEU A 1 183 ? 24.810 35.750 -6.317 1.00 53.25 183 LEU A C 1
ATOM 1447 O O . LEU A 1 183 ? 24.399 36.670 -7.019 1.00 53.25 183 LEU A O 1
ATOM 1451 N N . ARG A 1 184 ? 25.878 35.885 -5.522 1.00 53.91 184 ARG A N 1
ATOM 1452 C CA . ARG A 1 184 ? 26.684 37.106 -5.439 1.00 53.91 184 ARG A CA 1
ATOM 1453 C C . ARG A 1 184 ? 27.681 37.248 -6.598 1.00 53.91 184 ARG A C 1
ATOM 1455 O O . ARG A 1 184 ? 27.870 38.363 -7.062 1.00 53.91 184 ARG A O 1
ATOM 1462 N N . GLU A 1 185 ? 28.258 36.153 -7.100 1.00 55.66 185 GLU A N 1
ATOM 1463 C CA . GLU A 1 185 ? 29.076 36.183 -8.329 1.00 55.66 185 GLU A CA 1
ATOM 1464 C C . GLU A 1 185 ? 28.234 36.469 -9.583 1.00 55.66 185 GLU A C 1
ATOM 1466 O O . GLU A 1 185 ? 28.647 37.259 -10.427 1.00 55.66 185 GLU A O 1
ATOM 1471 N N . ASP A 1 186 ? 27.028 35.899 -9.682 1.00 48.72 186 ASP A N 1
ATOM 1472 C CA . ASP A 1 186 ? 26.137 36.132 -10.828 1.00 48.72 186 ASP A CA 1
ATOM 1473 C C . ASP A 1 186 ? 25.531 37.559 -10.829 1.00 48.72 186 ASP A C 1
ATOM 1475 O O . ASP A 1 186 ? 25.142 38.070 -11.881 1.00 48.72 186 ASP A O 1
ATOM 1479 N N . GLY A 1 187 ? 25.480 38.231 -9.670 1.00 51.34 187 GLY A N 1
ATOM 1480 C CA . GLY A 1 187 ? 25.017 39.619 -9.522 1.00 51.34 187 GLY A CA 1
ATOM 1481 C C . GLY A 1 187 ? 26.054 40.694 -9.883 1.00 51.34 187 GLY A C 1
ATOM 1482 O O . GLY A 1 187 ? 25.668 41.781 -10.308 1.00 51.34 187 GLY A O 1
ATOM 1483 N N . ASP A 1 188 ? 27.351 40.389 -9.782 1.00 50.31 188 ASP A N 1
ATOM 1484 C CA . ASP A 1 188 ? 28.447 41.314 -10.124 1.00 50.31 188 ASP A CA 1
ATOM 1485 C C . ASP A 1 188 ? 28.772 41.326 -11.641 1.00 50.31 188 ASP A C 1
ATOM 1487 O O . ASP A 1 188 ? 29.562 42.147 -12.102 1.00 50.31 188 ASP A O 1
ATOM 1491 N N . CYS A 1 189 ? 28.132 40.463 -12.446 1.00 47.47 189 CYS A N 1
ATOM 1492 C CA . CYS A 1 189 ? 28.233 40.442 -13.917 1.00 47.47 189 CYS A CA 1
ATOM 1493 C C . CYS A 1 189 ? 27.154 41.273 -14.647 1.00 47.47 189 CYS A C 1
ATOM 1495 O O . CYS A 1 189 ? 27.087 41.240 -15.878 1.00 47.47 189 CYS A O 1
ATOM 1497 N N . LEU A 1 190 ? 26.312 42.016 -13.920 1.00 48.62 190 LEU A N 1
ATOM 1498 C CA . LEU A 1 190 ? 25.291 42.911 -14.478 1.00 48.62 190 LEU A CA 1
ATOM 1499 C C . LEU A 1 190 ? 25.517 44.372 -14.053 1.00 48.62 190 LEU A C 1
ATOM 1501 O O . LEU A 1 190 ? 24.626 44.978 -13.467 1.00 48.62 190 LEU A O 1
ATOM 1505 N N . PHE A 1 191 ? 26.683 44.940 -14.377 1.00 43.12 191 PHE A N 1
ATOM 1506 C CA . PHE A 1 191 ? 26.902 46.384 -14.563 1.00 43.12 191 PHE A CA 1
ATOM 1507 C C . PHE A 1 191 ? 28.003 46.629 -15.598 1.00 43.12 191 PHE A C 1
ATOM 1509 O O . PHE A 1 191 ? 29.010 45.886 -15.577 1.00 43.12 191 PHE A O 1
#

Secondary structure (DSSP, 8-state):
-HHHHHHH---S-TTTS-TTTTT-SHHHHHHHTT--B-TTS-BTTSS--S--TTSSHHHHHHHHHHHHHHHHHHHHHHHHT---GGGB-TTT-SB---HHHHHHHHHHHHHHHHHHIIIIIITSSSS-----SS-----HHHHHHHHHHHHH-HHHHHHHHHHHHHHHHHHHHHHHHHHHHHHHHHHTT--

Sequence (191 aa):
MALYELAVFDPSDPVLDPMWRQGMFVIPFMTRLGITNSWGGWSVSEGTATNPGIRSYEGVAGAHIVFSGLCFLAAIWHWVYWDLEIFCDERTGKPSLDLPKIFRIHLFLTGVACFVFGAFHVTGLYGLGIRHHYLHIDIPNFTDWCRKATITGTSEAIQAAESMITQRMEIVKLGEKKSDAKLREDGDCLF

Radius of gyration: 24.81 Å; chains: 1; bounding box: 54×63×61 Å

Foldseek 3Di:
DLVVCVVQDDLPDCPPCNCVNSVHDCVVVLVQLQAFDAPVQDGNPDHGDDPSDCSHSVNVVVVVVVVVVVVVVVV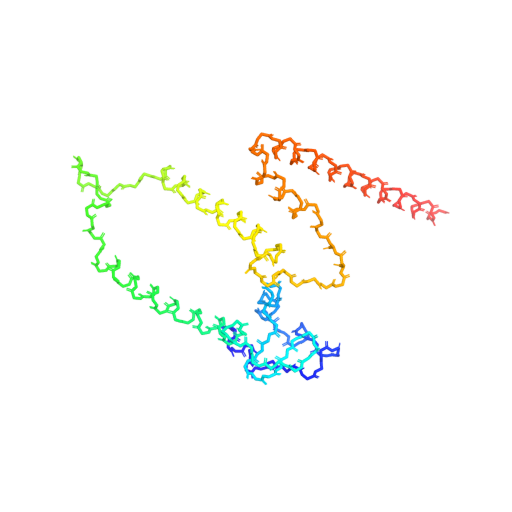VVCVVVVPDCVQADPVPRDGDDPVVVVVVVVVVVVVVVVCCCVQPRQLVVPHSHGDDDDDPPPPCPVPVLVVCCVPPDDPVSVVVVVVVVVVVVVVVVVVVVVVVVVVVVVVVVPD

pLDDT: mean 76.53, std 18.33, range [31.56, 97.94]